Protein AF-A0A5C6BIT0-F1 (afdb_monomer_lite)

Secondary structure (DSSP, 8-state):
--------------------------------------------------------PPPS----HHHHHHHHHHHHHHHHSPB-PPPTT-EEEEEEE-TTEEEEEEPTTSSEEEEEETTEEEEEETTTTEEEEEE---SSS--BTTTTEEE--GGGTTPEEE-EETTB---B-B-TTS-EEEEEESSTT-EEEEEE-TT--TTT-GGG-EEEEE--SS-EEEEEE-TTSSEEEEEESSEEEEEE----

Structure (mmCIF, N/CA/C/O backbone):
data_AF-A0A5C6BIT0-F1
#
_entry.id   AF-A0A5C6BIT0-F1
#
loop_
_atom_site.group_PDB
_atom_site.id
_atom_site.type_symbol
_atom_site.label_atom_id
_atom_site.label_alt_id
_atom_site.label_comp_id
_atom_site.label_asym_id
_atom_site.label_entity_id
_atom_site.label_seq_id
_atom_site.pdbx_PDB_ins_code
_atom_site.Cartn_x
_atom_site.Cartn_y
_atom_site.Cartn_z
_atom_site.occupancy
_atom_site.B_iso_or_equiv
_atom_site.auth_seq_id
_atom_site.auth_comp_id
_atom_site.auth_asym_id
_atom_site.auth_atom_id
_atom_site.pdbx_PDB_model_num
ATOM 1 N N . MET A 1 1 ? 23.635 -30.504 37.201 1.00 41.19 1 MET A N 1
ATOM 2 C CA . MET A 1 1 ? 23.988 -30.444 35.766 1.00 41.19 1 MET A CA 1
ATOM 3 C C . MET A 1 1 ? 23.025 -29.456 35.118 1.00 41.19 1 MET A C 1
ATOM 5 O O . MET A 1 1 ? 21.830 -29.554 35.359 1.00 41.19 1 MET A O 1
ATOM 9 N N . VAL A 1 2 ? 23.559 -28.414 34.485 1.00 31.34 2 VAL A N 1
ATOM 10 C CA . VAL A 1 2 ? 22.872 -27.159 34.128 1.00 31.34 2 VAL A CA 1
ATOM 11 C C . VAL A 1 2 ? 22.130 -27.272 32.785 1.00 31.34 2 VAL A C 1
ATOM 13 O O . VAL A 1 2 ? 22.707 -27.742 31.817 1.00 31.34 2 VAL A O 1
ATOM 16 N N . VAL A 1 3 ? 20.861 -26.834 32.801 1.00 32.28 3 VAL A N 1
ATOM 17 C CA . VAL A 1 3 ? 20.022 -26.110 31.808 1.00 32.28 3 VAL A CA 1
ATOM 18 C C . VAL A 1 3 ? 20.303 -26.253 30.299 1.00 32.28 3 VAL A C 1
ATOM 20 O O . VAL A 1 3 ? 21.398 -25.978 29.828 1.00 32.28 3 VAL A O 1
ATOM 23 N N . GLY A 1 4 ? 19.226 -26.444 29.520 1.00 28.64 4 GLY A N 1
ATOM 24 C CA . GLY A 1 4 ? 19.198 -26.150 28.081 1.00 28.64 4 GLY A CA 1
ATOM 25 C C . GLY A 1 4 ? 17.783 -25.989 27.513 1.00 28.64 4 GLY A C 1
ATOM 26 O O . GLY A 1 4 ? 17.334 -26.822 26.740 1.00 28.64 4 GLY A O 1
ATOM 27 N N . ASN A 1 5 ? 17.067 -24.936 27.921 1.00 29.77 5 ASN A N 1
ATOM 28 C CA . ASN A 1 5 ? 15.737 -24.577 27.416 1.00 29.77 5 ASN A CA 1
ATOM 29 C C . ASN A 1 5 ? 15.900 -23.589 26.238 1.00 29.77 5 ASN A C 1
ATOM 31 O O . ASN A 1 5 ? 1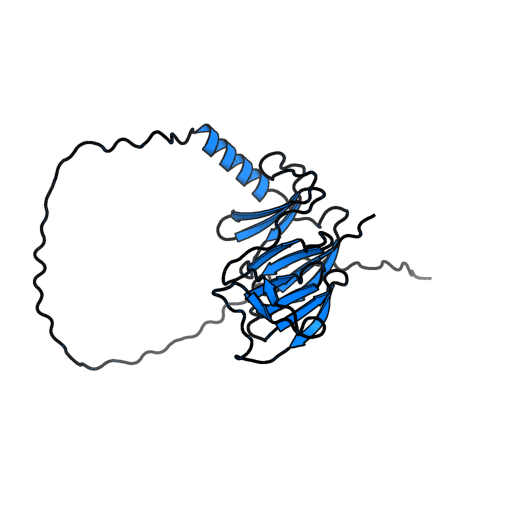6.272 -22.433 26.454 1.00 29.77 5 ASN A O 1
ATOM 35 N N . SER A 1 6 ? 15.677 -24.024 24.995 1.00 32.16 6 SER A N 1
ATOM 36 C CA . SER A 1 6 ? 15.834 -23.194 23.792 1.00 32.16 6 SER A CA 1
ATOM 37 C C . SER A 1 6 ? 14.566 -22.383 23.501 1.00 32.16 6 SER A C 1
ATOM 39 O O . SER A 1 6 ? 13.674 -22.788 22.762 1.00 32.16 6 SER A O 1
ATOM 41 N N . LYS A 1 7 ? 14.495 -21.175 24.069 1.00 31.34 7 LYS A N 1
ATOM 42 C CA . LYS A 1 7 ? 13.535 -20.148 23.641 1.00 31.34 7 LYS A CA 1
ATOM 43 C C . LYS A 1 7 ? 13.988 -19.555 22.301 1.00 31.34 7 LYS A C 1
ATOM 45 O O . LYS A 1 7 ? 14.962 -18.803 22.264 1.00 31.34 7 LYS A O 1
ATOM 50 N N . GLN A 1 8 ? 13.274 -19.851 21.215 1.00 33.03 8 GLN A N 1
ATOM 51 C CA . GLN A 1 8 ? 13.379 -19.090 19.966 1.00 33.03 8 GLN A CA 1
ATOM 52 C C . GLN A 1 8 ? 12.822 -17.677 20.186 1.00 33.03 8 GLN A C 1
ATOM 54 O O . GLN A 1 8 ? 11.657 -17.480 20.528 1.00 33.03 8 GLN A O 1
ATOM 59 N N . LYS A 1 9 ? 13.698 -16.684 20.034 1.00 27.20 9 LYS A N 1
ATOM 60 C CA . LYS A 1 9 ? 13.400 -15.253 20.127 1.00 27.20 9 LYS A CA 1
ATOM 61 C C . LYS A 1 9 ? 12.882 -14.791 18.762 1.00 27.20 9 LYS A C 1
ATOM 63 O O . LYS A 1 9 ? 13.666 -14.637 17.831 1.00 27.20 9 LYS A O 1
ATOM 68 N N . ILE A 1 10 ? 11.575 -14.574 18.641 1.00 30.39 10 ILE A N 1
ATOM 69 C CA . ILE A 1 10 ? 10.992 -13.853 17.503 1.00 30.39 10 ILE A CA 1
ATOM 70 C C . ILE A 1 10 ? 11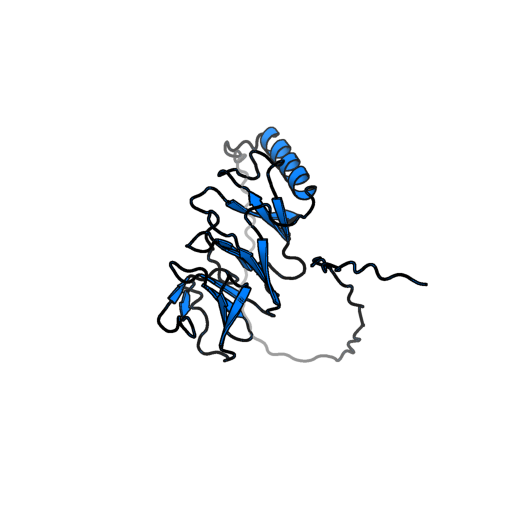.331 -12.369 17.694 1.00 30.39 10 ILE A C 1
ATOM 72 O O . ILE A 1 10 ? 10.962 -11.752 18.695 1.00 30.39 10 ILE A O 1
ATOM 76 N N . SER A 1 11 ? 12.113 -11.827 16.764 1.00 28.27 11 SER A N 1
ATOM 77 C CA . SER A 1 11 ? 12.504 -10.420 16.717 1.00 28.27 11 SER A CA 1
ATOM 78 C C . SER A 1 11 ? 11.301 -9.572 16.309 1.00 28.27 11 SER A C 1
ATOM 80 O O . SER A 1 11 ? 10.837 -9.664 15.177 1.00 28.27 11 SER A O 1
ATOM 82 N N . ARG A 1 12 ? 10.806 -8.744 17.233 1.00 29.33 12 ARG A N 1
ATOM 83 C CA . ARG A 1 12 ? 9.801 -7.708 16.968 1.00 29.33 12 ARG A CA 1
ATOM 84 C C . ARG A 1 12 ? 10.370 -6.684 15.981 1.00 29.33 12 ARG A C 1
ATOM 86 O O . ARG A 1 12 ? 11.369 -6.040 16.294 1.00 29.33 12 ARG A O 1
ATOM 93 N N . ALA A 1 13 ? 9.723 -6.498 14.835 1.00 29.08 13 ALA A N 1
ATOM 94 C CA . ALA A 1 13 ? 9.927 -5.319 14.001 1.00 29.08 13 ALA A CA 1
ATOM 95 C C . ALA A 1 13 ? 9.134 -4.162 14.622 1.00 29.08 13 ALA A C 1
ATOM 97 O O . ALA A 1 13 ? 7.979 -3.925 14.296 1.00 29.08 13 ALA A O 1
ATOM 98 N N . THR A 1 14 ? 9.726 -3.488 15.604 1.00 29.92 14 THR A N 1
ATOM 99 C CA . THR A 1 14 ? 9.200 -2.211 16.090 1.00 29.92 14 THR A CA 1
ATOM 100 C C . THR A 1 14 ? 9.666 -1.103 15.156 1.00 29.92 14 THR A C 1
ATOM 102 O O . THR A 1 14 ? 10.877 -0.919 15.005 1.00 29.92 14 THR A O 1
ATOM 105 N N . CYS A 1 15 ? 8.730 -0.331 14.605 1.00 33.66 15 CYS A N 1
ATOM 106 C CA . CYS A 1 15 ? 9.017 1.014 14.115 1.00 33.66 15 CYS A CA 1
ATOM 107 C C . CYS A 1 15 ? 9.617 1.810 15.292 1.00 33.66 15 CYS A C 1
ATOM 109 O O . CYS A 1 15 ? 8.978 1.948 16.336 1.00 33.66 15 CYS A O 1
ATOM 111 N N . SER A 1 16 ? 10.893 2.202 15.208 1.00 28.33 16 SER A N 1
ATOM 112 C CA . SER A 1 16 ? 11.609 2.858 16.310 1.00 28.33 16 SER A CA 1
ATOM 113 C C . SER A 1 16 ? 12.232 4.174 15.837 1.00 28.33 16 SER A C 1
ATOM 115 O O . SER A 1 16 ? 13.100 4.143 14.962 1.00 28.33 16 SER A O 1
ATOM 117 N N . PRO A 1 17 ? 11.859 5.321 16.437 1.00 30.25 17 PRO A N 1
ATOM 118 C CA . PRO A 1 17 ? 12.509 6.598 16.186 1.00 30.25 17 PRO A CA 1
ATOM 119 C C . PRO A 1 17 ? 13.806 6.666 17.005 1.00 30.25 17 PRO A C 1
ATOM 121 O O . PRO A 1 17 ? 13.784 6.638 18.238 1.00 30.25 17 PRO A O 1
ATOM 124 N N . LYS A 1 18 ? 14.965 6.734 16.341 1.00 32.47 18 LYS A N 1
ATOM 125 C CA . LYS A 1 18 ? 16.259 6.940 17.014 1.00 32.47 18 LYS A CA 1
ATOM 126 C C . LYS A 1 18 ? 16.727 8.389 16.882 1.00 32.47 18 LYS A C 1
ATOM 128 O O . LYS A 1 18 ? 16.934 8.889 15.784 1.00 32.47 18 LYS A O 1
ATOM 133 N N . ASN A 1 19 ? 16.939 9.000 18.050 1.00 27.62 19 ASN A N 1
ATOM 134 C CA . ASN A 1 19 ? 17.599 10.281 18.314 1.00 27.62 19 ASN A CA 1
ATOM 135 C C . ASN A 1 19 ? 18.831 10.539 17.430 1.00 27.62 19 ASN A C 1
ATOM 137 O O . ASN A 1 19 ? 19.789 9.763 17.471 1.00 27.62 19 ASN A O 1
ATOM 141 N N . ILE A 1 20 ? 18.865 11.691 16.754 1.00 33.34 20 ILE A N 1
ATOM 142 C CA . ILE A 1 20 ? 20.086 12.247 16.158 1.00 33.34 20 ILE A CA 1
ATOM 143 C C . ILE A 1 20 ? 20.494 13.496 16.942 1.00 33.34 20 ILE A C 1
ATOM 145 O O . ILE A 1 20 ? 19.708 14.413 17.159 1.00 33.34 20 ILE A O 1
ATOM 149 N N . ARG A 1 21 ? 21.751 13.480 17.397 1.00 25.58 21 ARG A N 1
ATOM 150 C CA . ARG A 1 21 ? 22.433 14.562 18.110 1.00 25.58 21 ARG A CA 1
ATOM 151 C C . ARG A 1 21 ? 22.693 15.735 17.165 1.00 25.58 21 ARG A C 1
ATOM 153 O O . ARG A 1 21 ? 23.303 15.557 16.115 1.00 25.58 21 ARG A O 1
ATOM 160 N N . THR A 1 22 ? 22.286 16.926 17.585 1.00 26.91 22 THR A N 1
ATOM 161 C CA . THR A 1 22 ? 22.605 18.200 16.938 1.00 26.91 22 THR A CA 1
ATOM 162 C C . THR A 1 22 ? 24.093 18.509 17.097 1.00 26.91 22 THR A C 1
ATOM 164 O O . THR A 1 22 ? 24.563 18.710 18.217 1.00 26.91 22 THR A O 1
ATOM 167 N N . THR A 1 23 ? 24.824 18.592 15.987 1.00 28.89 23 THR A N 1
ATOM 168 C CA . THR A 1 23 ? 26.150 19.223 15.949 1.00 28.89 23 THR A CA 1
ATOM 169 C C . THR A 1 23 ? 26.019 20.547 15.210 1.00 28.89 23 THR A C 1
ATOM 171 O O . THR A 1 23 ? 25.519 20.598 14.088 1.00 28.89 23 THR A O 1
ATOM 174 N N . SER A 1 24 ? 26.428 21.620 15.880 1.00 28.16 24 SER A N 1
ATOM 175 C CA . SER A 1 24 ? 26.445 22.988 15.378 1.00 28.16 24 SER A CA 1
ATOM 176 C C . SER A 1 24 ? 27.430 23.154 14.220 1.00 28.16 24 SER A C 1
ATOM 178 O O . SER A 1 24 ? 28.530 22.602 14.240 1.00 28.16 24 SER A O 1
ATOM 180 N N . LEU A 1 25 ? 27.063 23.982 13.239 1.00 29.73 25 LEU A N 1
ATOM 181 C CA . LEU A 1 25 ? 28.023 24.582 12.320 1.00 29.73 25 LEU A CA 1
ATOM 182 C C . LEU A 1 25 ? 27.904 26.105 12.371 1.00 29.73 25 LEU A C 1
ATOM 184 O O . LEU A 1 25 ? 26.847 26.692 12.152 1.00 29.73 25 LEU A O 1
ATOM 188 N N . VAL A 1 26 ? 29.038 26.705 12.713 1.00 28.30 26 VAL A N 1
ATOM 189 C CA . VAL A 1 26 ? 29.330 28.134 12.750 1.00 28.30 26 VAL A CA 1
ATOM 190 C C . VAL A 1 26 ? 29.482 28.630 11.312 1.00 28.30 26 VAL A C 1
ATOM 192 O O . VAL A 1 26 ? 30.263 28.060 10.555 1.00 28.30 26 VAL A O 1
ATOM 195 N N . ALA A 1 27 ? 28.784 29.705 10.942 1.00 30.70 27 ALA A N 1
ATOM 196 C CA . ALA A 1 27 ? 29.017 30.415 9.686 1.00 30.70 27 ALA A CA 1
ATOM 197 C C . ALA A 1 27 ? 29.578 31.814 9.979 1.00 30.70 27 ALA A C 1
ATOM 199 O O . ALA A 1 27 ? 28.900 32.675 10.540 1.00 30.70 27 ALA A O 1
ATOM 200 N N . ALA A 1 28 ? 30.847 32.003 9.616 1.00 30.00 28 ALA A N 1
ATOM 201 C CA . ALA A 1 28 ? 31.548 33.279 9.590 1.00 30.00 28 ALA A CA 1
ATOM 202 C C . ALA A 1 28 ? 31.107 34.113 8.372 1.00 30.00 28 ALA A C 1
ATOM 204 O O . ALA A 1 28 ? 30.808 33.568 7.310 1.00 30.00 28 ALA A O 1
ATOM 205 N N . GLY A 1 29 ? 31.048 35.436 8.541 1.00 25.73 29 GLY A N 1
ATOM 206 C CA . GLY A 1 29 ? 30.561 36.368 7.523 1.00 25.73 29 GLY A CA 1
ATOM 207 C C . GLY A 1 29 ? 31.605 36.836 6.508 1.00 25.73 29 GLY A C 1
ATOM 208 O O . GLY A 1 29 ? 32.797 36.639 6.706 1.00 25.73 29 GLY A O 1
ATOM 209 N N . MET A 1 30 ? 31.138 37.532 5.460 1.00 28.66 30 MET A N 1
ATOM 210 C CA . MET A 1 30 ? 31.874 38.597 4.755 1.00 28.66 30 MET A CA 1
ATOM 211 C C . MET A 1 30 ? 30.987 39.364 3.743 1.00 28.66 30 MET A C 1
ATOM 213 O O . MET A 1 30 ? 30.535 38.847 2.732 1.00 28.66 30 MET A O 1
ATOM 217 N N . THR A 1 31 ? 30.718 40.622 4.094 1.00 28.41 31 THR A N 1
ATOM 218 C CA . THR A 1 31 ? 30.752 41.898 3.342 1.00 28.41 31 THR A CA 1
ATOM 219 C C . THR A 1 31 ? 30.624 41.970 1.794 1.00 28.41 31 THR A C 1
ATOM 221 O O . THR A 1 31 ? 31.587 41.773 1.071 1.00 28.41 31 THR A O 1
ATOM 224 N N . ARG A 1 32 ? 29.460 42.484 1.345 1.00 28.59 32 ARG A N 1
ATOM 225 C CA . ARG A 1 32 ? 29.151 43.717 0.545 1.00 28.59 32 ARG A CA 1
ATOM 226 C C . ARG A 1 32 ? 29.791 44.049 -0.840 1.00 28.59 32 ARG A C 1
ATOM 228 O O . ARG A 1 32 ? 31.004 44.138 -0.974 1.00 28.59 32 ARG A O 1
ATOM 235 N N . ARG A 1 33 ? 28.893 44.609 -1.694 1.00 28.47 33 ARG A N 1
ATOM 236 C CA . ARG A 1 33 ? 29.003 45.459 -2.932 1.00 28.47 33 ARG A CA 1
ATOM 237 C C . ARG A 1 33 ? 28.960 44.678 -4.266 1.00 28.47 33 ARG A C 1
ATOM 239 O O . ARG A 1 33 ? 29.567 43.632 -4.351 1.00 28.47 33 ARG A O 1
ATOM 246 N N . ASN A 1 34 ? 28.310 45.112 -5.357 1.00 27.78 34 ASN A N 1
ATOM 247 C CA . ASN A 1 34 ? 27.642 46.372 -5.720 1.00 27.78 34 ASN A CA 1
ATOM 248 C C . ASN A 1 34 ? 26.718 46.174 -6.954 1.00 27.78 34 ASN A C 1
ATOM 250 O O . ASN A 1 34 ? 27.032 45.368 -7.818 1.00 27.78 34 ASN A O 1
ATOM 254 N N . ARG A 1 35 ? 25.662 47.003 -7.031 1.00 28.48 35 ARG A N 1
ATOM 255 C CA . ARG A 1 35 ? 24.967 47.598 -8.205 1.00 28.48 35 ARG A CA 1
ATOM 256 C C . ARG A 1 35 ? 24.920 46.851 -9.553 1.00 28.48 35 ARG A C 1
ATOM 258 O O . ARG A 1 35 ? 25.932 46.739 -10.226 1.00 28.48 35 ARG A O 1
ATOM 265 N N . THR A 1 36 ? 23.702 46.709 -10.081 1.00 30.03 36 THR A N 1
ATOM 266 C CA . THR A 1 36 ? 23.297 47.321 -11.366 1.00 30.03 36 THR A CA 1
ATOM 267 C C . THR A 1 36 ? 21.798 47.641 -11.351 1.00 30.03 36 THR A C 1
ATOM 269 O O . THR A 1 36 ? 21.001 46.997 -10.679 1.00 30.03 36 THR A O 1
ATOM 272 N N . SER A 1 37 ? 21.470 48.740 -12.014 1.00 27.81 37 SER A N 1
ATOM 273 C CA . SER A 1 37 ? 20.212 49.482 -12.064 1.00 27.81 37 SER A CA 1
ATOM 274 C C . SER A 1 37 ? 19.320 49.053 -13.226 1.00 27.81 37 SER A C 1
ATOM 276 O O . SER A 1 37 ? 19.855 48.867 -14.311 1.00 27.81 37 SER A O 1
ATOM 278 N N . PHE A 1 38 ? 17.994 49.088 -13.059 1.00 30.03 38 PHE A N 1
ATOM 279 C CA . PHE A 1 38 ? 17.049 49.421 -14.136 1.00 30.03 38 PHE A CA 1
ATOM 280 C C . PHE A 1 38 ? 15.824 50.161 -13.560 1.00 30.03 38 PHE A C 1
ATOM 282 O O . PHE A 1 38 ? 15.393 49.827 -12.455 1.00 30.03 38 PHE A O 1
ATOM 289 N N . PRO A 1 39 ? 15.287 51.184 -14.253 1.00 33.03 39 PRO A N 1
ATOM 290 C CA . PRO A 1 39 ? 14.184 52.000 -13.765 1.00 33.03 39 PRO A CA 1
ATOM 291 C C . PRO A 1 39 ? 12.841 51.464 -14.273 1.00 33.03 39 PRO A C 1
ATOM 293 O O . PRO A 1 39 ? 12.729 51.070 -15.428 1.00 33.03 39 PRO A O 1
ATOM 296 N N . MET A 1 40 ? 11.800 51.531 -13.448 1.00 29.73 40 MET A N 1
ATOM 297 C CA . MET A 1 40 ? 10.417 51.549 -13.926 1.00 29.73 40 MET A CA 1
ATOM 298 C C . MET A 1 40 ? 9.631 52.535 -13.072 1.00 29.73 40 MET A C 1
ATOM 300 O O . MET A 1 40 ? 9.284 52.281 -11.921 1.00 29.73 40 MET A O 1
ATOM 304 N N . SER A 1 41 ? 9.403 53.705 -13.657 1.00 35.78 41 SER A N 1
ATOM 305 C CA . SER A 1 41 ? 8.382 54.649 -13.239 1.00 35.78 41 SER A CA 1
ATOM 306 C C . SER A 1 41 ? 7.008 54.010 -13.438 1.00 35.78 41 SER A C 1
ATOM 308 O O . SER A 1 41 ? 6.600 53.754 -14.568 1.00 35.78 41 SER A O 1
ATOM 310 N N . GLY A 1 42 ? 6.286 53.792 -12.348 1.00 29.42 42 GLY A N 1
ATOM 311 C CA . GLY A 1 42 ? 4.882 53.406 -12.370 1.00 29.42 42 GLY A CA 1
ATOM 312 C C . GLY A 1 42 ? 4.237 53.882 -11.082 1.00 29.42 42 GLY A C 1
ATOM 313 O O . GLY A 1 42 ? 4.319 53.207 -10.061 1.00 29.42 42 GLY A O 1
ATOM 314 N N . ARG A 1 43 ? 3.655 55.085 -11.117 1.00 31.64 43 ARG A N 1
ATOM 315 C CA . ARG A 1 43 ? 2.737 55.563 -10.079 1.00 31.64 43 ARG A CA 1
ATOM 316 C C . ARG A 1 43 ? 1.562 54.586 -10.022 1.00 31.64 43 ARG A C 1
ATOM 318 O O . ARG A 1 43 ? 0.760 54.564 -10.948 1.00 31.64 43 ARG A O 1
ATOM 325 N N . TYR A 1 44 ? 1.465 53.799 -8.958 1.00 29.80 44 TYR A N 1
ATOM 326 C CA . TYR A 1 44 ? 0.200 53.193 -8.560 1.00 29.80 44 TYR A CA 1
ATOM 327 C C . TYR A 1 44 ? -0.446 54.136 -7.550 1.00 29.80 44 TYR A C 1
ATOM 329 O O . TYR A 1 44 ? -0.004 54.245 -6.407 1.00 29.80 44 TYR A O 1
ATOM 337 N N . GLU A 1 45 ? -1.437 54.889 -8.020 1.00 29.75 45 GLU A N 1
ATOM 338 C CA . GLU A 1 45 ? -2.341 55.645 -7.163 1.00 29.75 45 GLU A CA 1
ATOM 339 C C . GLU A 1 45 ? -3.205 54.655 -6.376 1.00 29.75 45 GLU A C 1
ATOM 341 O O . GLU A 1 45 ? -3.849 53.771 -6.942 1.00 29.75 45 GLU A O 1
ATOM 346 N N . PHE A 1 46 ? -3.181 54.791 -5.052 1.00 31.41 46 PHE A N 1
ATOM 347 C CA . PHE A 1 46 ? -4.112 54.126 -4.154 1.00 31.41 46 PHE A CA 1
ATOM 348 C C . PHE A 1 46 ? -5.519 54.664 -4.422 1.00 31.41 46 PHE A C 1
ATOM 350 O O . PHE A 1 46 ? -5.767 55.853 -4.234 1.00 31.41 46 PHE A O 1
ATOM 357 N N . TYR A 1 47 ? -6.443 53.789 -4.816 1.00 29.00 47 TYR A N 1
ATOM 358 C CA . TYR A 1 47 ? -7.873 54.077 -4.760 1.00 29.00 47 TYR A CA 1
ATOM 359 C C . TYR A 1 47 ? -8.464 53.328 -3.561 1.00 29.00 47 TYR A C 1
ATOM 361 O O . TYR A 1 47 ? -8.850 52.163 -3.656 1.00 29.00 47 TYR A O 1
ATOM 369 N N . GLU A 1 48 ? -8.506 53.995 -2.406 1.00 33.28 48 GLU A N 1
ATOM 370 C CA . GLU A 1 48 ? -9.432 53.625 -1.336 1.00 33.28 48 GLU A CA 1
ATOM 371 C C . GLU A 1 48 ? -10.843 53.972 -1.814 1.00 33.28 48 GLU A C 1
ATOM 373 O O . GLU A 1 48 ? -11.235 55.136 -1.872 1.00 33.28 48 GLU A O 1
ATOM 378 N N . SER A 1 49 ? -11.617 52.950 -2.172 1.00 30.59 49 SER A N 1
ATOM 379 C CA . SER A 1 49 ? -13.068 53.076 -2.267 1.00 30.59 49 SER A CA 1
ATOM 380 C C . SER A 1 49 ? -13.687 52.287 -1.121 1.00 30.59 49 SER A C 1
ATOM 382 O O . SER A 1 49 ? -13.749 51.060 -1.116 1.00 30.59 49 SER A O 1
ATOM 384 N N . VAL A 1 50 ? -14.114 53.026 -0.098 1.00 37.03 50 VAL A N 1
ATOM 385 C CA . VAL A 1 50 ? -14.963 52.516 0.974 1.00 37.03 50 VAL A CA 1
ATOM 386 C C . VAL A 1 50 ? -16.360 52.337 0.387 1.00 37.03 50 VAL A C 1
ATOM 388 O O . VAL A 1 50 ? -17.145 53.280 0.321 1.00 37.03 50 VAL A O 1
ATOM 391 N N . SER A 1 51 ? -16.682 51.124 -0.060 1.00 34.09 51 SER A N 1
ATOM 392 C CA . SER A 1 51 ? -18.054 50.742 -0.391 1.00 34.09 51 SER A CA 1
ATOM 393 C C . SER A 1 51 ? -18.658 49.943 0.759 1.00 34.09 51 SER A C 1
ATOM 395 O O . SER A 1 51 ? -18.516 48.724 0.856 1.00 34.09 51 SER A O 1
ATOM 397 N N . SER A 1 52 ? -19.362 50.667 1.627 1.00 40.91 52 SER A N 1
ATOM 398 C CA . SER A 1 52 ? -20.405 50.135 2.500 1.00 40.91 52 SER A CA 1
ATOM 399 C C . SER A 1 52 ? -21.397 49.328 1.652 1.00 40.91 52 SER A C 1
ATOM 401 O O . SER A 1 52 ? -22.163 49.901 0.877 1.00 40.91 52 SER A O 1
ATOM 403 N N . SER A 1 53 ? -21.411 48.006 1.810 1.00 32.50 53 SER A N 1
ATOM 404 C CA . SER A 1 53 ? -22.554 47.186 1.410 1.00 32.50 53 SER A CA 1
ATOM 405 C C . SER A 1 53 ? -22.710 45.990 2.347 1.00 32.50 53 SER A C 1
ATOM 407 O O . SER A 1 53 ? -21.836 45.141 2.479 1.00 32.50 53 SER A O 1
ATOM 409 N N . SER A 1 54 ? -23.831 46.036 3.068 1.00 35.72 54 SER A N 1
ATOM 410 C CA . SER A 1 54 ? -24.714 44.942 3.483 1.00 35.72 54 SER A CA 1
ATOM 411 C C . SER A 1 54 ? -24.124 43.539 3.657 1.00 35.72 54 SER A C 1
ATOM 413 O O . SER A 1 54 ? -23.626 42.932 2.712 1.00 35.72 54 SER A O 1
ATOM 415 N N . GLY A 1 55 ? -24.351 42.979 4.848 1.00 44.59 55 GLY A N 1
ATOM 416 C CA . GLY A 1 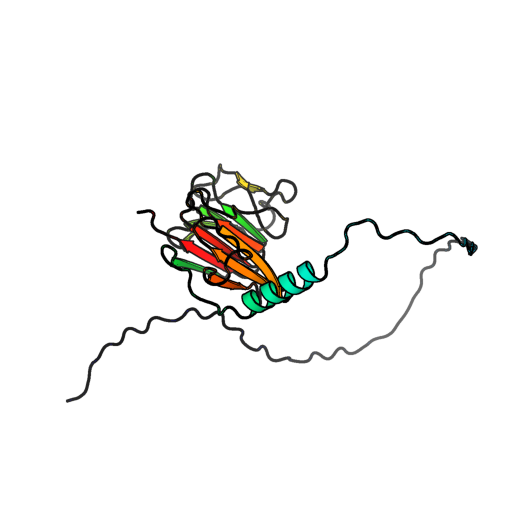55 ? -23.971 41.625 5.232 1.00 44.59 55 GLY A CA 1
ATOM 417 C C . GLY A 1 55 ? -24.254 40.570 4.163 1.00 44.59 55 GLY A C 1
ATOM 418 O O . GLY A 1 55 ? -25.404 40.278 3.824 1.00 44.59 55 GLY A O 1
ATOM 419 N N . ALA A 1 56 ? -23.177 39.960 3.679 1.00 35.78 56 ALA A N 1
ATOM 420 C CA . ALA A 1 56 ? -23.243 38.719 2.938 1.00 35.78 56 ALA A CA 1
ATOM 421 C C . ALA A 1 56 ? -23.659 37.612 3.914 1.00 35.78 56 ALA A C 1
ATOM 423 O O . ALA A 1 56 ? -22.916 37.231 4.820 1.00 35.78 56 ALA A O 1
ATOM 424 N N . ARG A 1 57 ? -24.898 37.141 3.749 1.00 40.16 57 ARG A N 1
ATOM 425 C CA . ARG A 1 57 ? -25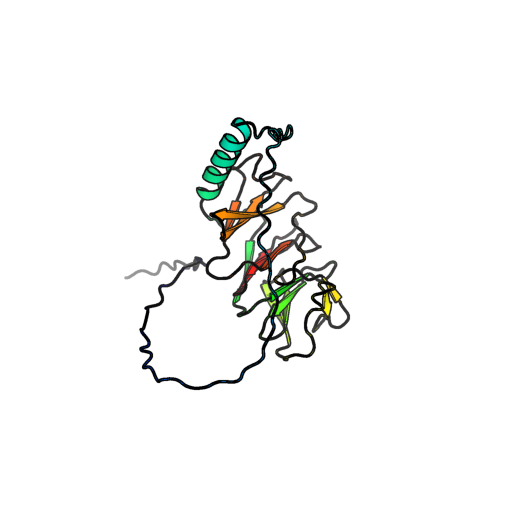.435 35.961 4.426 1.00 40.16 57 ARG A CA 1
ATOM 426 C C . ARG A 1 57 ? -24.486 34.791 4.182 1.00 40.16 57 ARG A C 1
ATOM 428 O O . ARG A 1 57 ? -24.264 34.412 3.033 1.00 40.16 57 ARG A O 1
ATOM 435 N N . LEU A 1 58 ? -23.974 34.205 5.260 1.00 48.00 58 LEU A N 1
ATOM 436 C CA . LEU A 1 58 ? -23.430 32.853 5.226 1.00 48.00 58 LEU A CA 1
ATOM 437 C C . LEU A 1 58 ? -24.515 31.937 4.630 1.00 48.00 58 LEU A C 1
ATOM 439 O O . LEU A 1 58 ? -25.654 31.932 5.100 1.00 48.00 58 LEU A O 1
ATOM 443 N N . GLY A 1 59 ? -24.185 31.238 3.543 1.00 39.66 59 GLY A N 1
ATOM 444 C CA . GLY A 1 59 ? -25.075 30.266 2.906 1.00 39.66 59 GLY A CA 1
ATOM 445 C C . GLY A 1 59 ? -25.413 29.096 3.845 1.00 39.66 59 GLY A C 1
ATOM 446 O O . GLY A 1 59 ? -24.715 28.878 4.833 1.00 39.66 59 GLY A O 1
ATOM 447 N N . PRO A 1 60 ? -26.467 28.312 3.555 1.00 43.09 60 PRO A N 1
ATOM 448 C CA . PRO A 1 60 ? -27.136 27.426 4.514 1.00 43.09 60 PRO A CA 1
ATOM 449 C C . PRO A 1 60 ? -26.385 26.130 4.861 1.00 43.09 60 PRO A C 1
ATOM 451 O O . PRO A 1 60 ? -26.987 25.222 5.431 1.00 43.09 60 PRO A O 1
ATOM 454 N N . TYR A 1 61 ? -25.080 26.027 4.602 1.00 50.53 61 TYR A N 1
ATOM 455 C CA . TYR A 1 61 ? -24.263 24.985 5.231 1.00 50.53 61 TYR A CA 1
ATOM 456 C C . TYR A 1 61 ? -23.981 25.390 6.679 1.00 50.53 61 TYR A C 1
ATOM 458 O O . TYR A 1 61 ? -22.867 25.741 7.059 1.00 50.53 61 TYR A O 1
ATOM 466 N N . SER A 1 62 ? -25.041 25.372 7.487 1.00 49.06 62 SER A N 1
ATOM 467 C CA . SER A 1 62 ? -24.940 25.365 8.935 1.00 49.06 62 SER A CA 1
ATOM 468 C C . SER A 1 62 ? -24.113 24.140 9.312 1.00 49.06 62 SER A C 1
ATOM 470 O O . SER A 1 62 ? -24.604 23.011 9.278 1.00 49.06 62 SER A O 1
ATOM 472 N N . GLN A 1 63 ? -22.835 24.358 9.623 1.00 50.50 63 GLN A N 1
ATOM 473 C CA . GLN A 1 63 ? -22.052 23.411 10.404 1.00 50.50 63 GLN A CA 1
ATOM 474 C C . GLN A 1 63 ? -22.836 23.206 11.697 1.00 50.50 63 GLN A C 1
ATOM 476 O O . GLN A 1 63 ? -22.925 24.094 12.545 1.00 50.50 63 GLN A O 1
ATOM 481 N N . SER A 1 64 ? -23.540 22.081 11.777 1.00 52.69 64 SER A N 1
ATOM 482 C CA . SER A 1 64 ? -24.302 21.754 12.968 1.00 52.69 64 SER A CA 1
ATOM 483 C C . SER A 1 64 ? -23.285 21.464 14.069 1.00 52.69 64 SER A C 1
ATOM 485 O O . SER A 1 64 ? -22.410 20.632 13.857 1.00 52.69 64 SER A O 1
ATOM 487 N N . PRO A 1 65 ? -23.386 22.056 15.266 1.00 57.44 65 PRO A N 1
ATOM 488 C CA . PRO A 1 65 ? -22.431 21.795 16.349 1.00 57.44 65 PRO A CA 1
ATOM 489 C C . PRO A 1 65 ? -22.325 20.298 16.716 1.00 57.44 65 PRO A C 1
ATOM 491 O O . PRO A 1 65 ? -21.317 19.855 17.263 1.00 57.44 65 PRO A O 1
ATOM 494 N N . MET A 1 66 ? -23.338 19.496 16.357 1.00 56.19 66 MET A N 1
ATOM 495 C CA . MET A 1 66 ? -23.311 18.034 16.453 1.00 56.19 66 MET A CA 1
ATOM 496 C C . MET A 1 66 ? -22.317 17.355 15.492 1.00 56.19 66 MET A C 1
ATOM 498 O O . MET A 1 66 ? -21.716 16.357 15.888 1.00 56.19 66 MET A O 1
ATOM 502 N N . SER A 1 67 ? -22.097 17.869 14.271 1.00 73.25 67 SER A N 1
ATOM 503 C CA . SER A 1 67 ? -21.104 17.294 13.348 1.00 73.25 67 SER A CA 1
ATOM 504 C C . SER A 1 67 ? -19.683 17.515 13.853 1.00 73.25 67 SER A C 1
ATOM 506 O O . SER A 1 67 ? -18.865 16.604 13.774 1.00 73.25 67 SER A O 1
ATOM 508 N N . ASP A 1 68 ? -19.414 18.674 14.454 1.00 85.06 68 ASP A N 1
ATOM 509 C CA . ASP A 1 68 ? -18.088 19.014 14.978 1.00 85.06 68 ASP A CA 1
ATOM 510 C C . ASP A 1 68 ? -17.748 18.207 16.235 1.00 85.06 68 ASP A C 1
ATOM 512 O O . ASP A 1 68 ? -16.622 17.728 16.388 1.00 85.06 68 ASP A O 1
ATOM 516 N N . ALA A 1 69 ? -18.724 18.015 17.131 1.00 89.19 69 ALA A N 1
ATOM 517 C CA . ALA A 1 69 ? -18.555 17.175 18.315 1.00 89.19 69 ALA A CA 1
ATOM 518 C C . ALA A 1 69 ? -18.312 15.707 17.932 1.00 89.19 69 ALA A C 1
ATOM 520 O O . ALA A 1 69 ? -17.391 15.082 18.458 1.00 89.19 69 ALA A O 1
ATOM 521 N N . TYR A 1 70 ? -19.085 15.174 16.981 1.00 88.25 70 TYR A N 1
ATOM 522 C CA . TYR A 1 70 ? -18.903 13.811 16.485 1.00 88.25 70 TYR A CA 1
ATOM 523 C C . TYR A 1 70 ? -17.546 13.624 15.792 1.00 88.25 70 TYR A C 1
ATOM 525 O O . TYR A 1 70 ? -16.824 12.683 16.114 1.00 88.25 70 TYR A O 1
ATOM 533 N N . GLN A 1 71 ? -17.148 14.539 14.900 1.00 88.94 71 GLN A N 1
ATOM 534 C CA . GLN A 1 71 ? -15.842 14.486 14.231 1.00 88.94 71 GLN A CA 1
ATOM 535 C C . GLN A 1 71 ? -14.684 14.526 15.229 1.00 88.94 71 GLN A C 1
ATOM 537 O O . GLN A 1 71 ? -13.710 13.789 15.072 1.00 88.94 71 GLN A O 1
ATOM 542 N N . ARG A 1 72 ? -14.793 15.357 16.273 1.00 91.38 72 ARG A N 1
ATOM 543 C CA . ARG A 1 72 ? -13.792 15.434 17.341 1.00 91.38 72 ARG A CA 1
ATOM 544 C C . ARG A 1 72 ? -13.7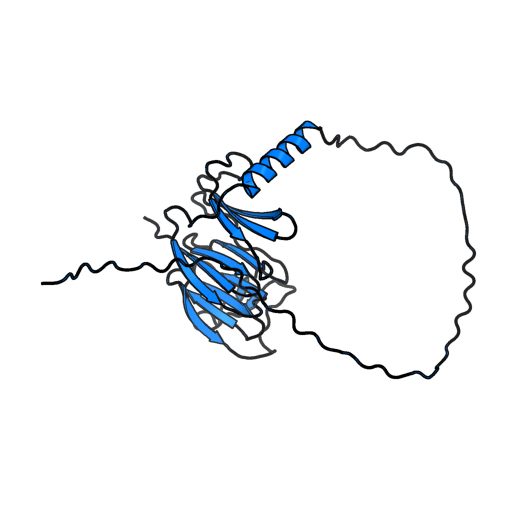01 14.128 18.122 1.00 91.38 72 ARG A C 1
ATOM 546 O O . ARG A 1 72 ? -12.606 13.606 18.276 1.00 91.38 72 ARG A O 1
ATOM 553 N N . GLN A 1 73 ? -14.836 13.571 18.539 1.00 92.06 73 GLN A N 1
ATOM 554 C CA . GLN A 1 73 ? -14.866 12.291 19.250 1.00 92.06 73 GLN A CA 1
ATOM 555 C C . GLN A 1 73 ? -14.322 11.143 18.395 1.00 92.06 73 GLN A C 1
ATOM 557 O O . GLN A 1 73 ? -13.591 10.294 18.897 1.00 92.06 73 GLN A O 1
ATOM 562 N N . LEU A 1 74 ? -14.659 11.101 17.103 1.00 92.50 74 LEU A N 1
ATOM 563 C CA . LEU A 1 74 ? -14.129 10.099 16.181 1.00 92.50 74 LEU A CA 1
ATOM 564 C C . LEU A 1 74 ? -12.609 10.233 16.038 1.00 92.50 74 LEU A C 1
ATOM 566 O O . LEU A 1 74 ? -11.897 9.237 16.153 1.00 92.50 74 LEU A O 1
ATOM 570 N N . ARG A 1 75 ? -12.111 11.461 15.847 1.00 92.88 75 ARG A N 1
ATOM 571 C CA . ARG A 1 75 ? -10.674 11.755 15.802 1.00 92.88 75 ARG A CA 1
ATOM 572 C C . ARG A 1 75 ? -9.968 11.276 17.066 1.00 92.88 75 ARG A C 1
ATOM 574 O O . ARG A 1 75 ? -9.012 10.520 16.958 1.00 92.88 75 ARG A O 1
ATOM 581 N N . GLU A 1 76 ? -10.461 11.669 18.238 1.00 93.38 76 GLU A N 1
ATOM 582 C CA . GLU A 1 76 ? -9.876 11.289 19.528 1.00 93.38 76 GLU A CA 1
ATOM 583 C C . GLU A 1 76 ? -9.804 9.766 19.681 1.00 93.38 76 GLU A C 1
ATOM 585 O O . GLU A 1 76 ? -8.763 9.234 20.063 1.00 93.38 76 GLU A O 1
ATOM 590 N N . LYS A 1 77 ? -10.869 9.044 19.307 1.00 94.50 77 LYS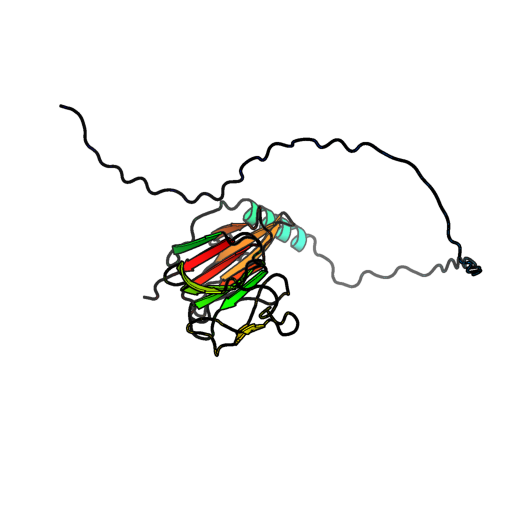 A N 1
ATOM 591 C CA . LYS A 1 77 ? -10.882 7.576 19.344 1.00 94.50 77 LYS A CA 1
ATOM 592 C C . LYS A 1 77 ? -9.835 6.963 18.408 1.00 94.50 77 LYS A C 1
ATOM 594 O O . LYS A 1 77 ? -9.101 6.076 18.831 1.00 94.50 77 LYS A O 1
ATOM 599 N N . LEU A 1 78 ? -9.738 7.433 17.162 1.00 95.50 78 LEU A N 1
ATOM 600 C CA . LEU A 1 78 ? -8.771 6.924 16.177 1.00 95.50 78 LEU A CA 1
ATOM 601 C C . LEU A 1 78 ? -7.315 7.246 16.559 1.00 95.50 78 LEU A C 1
ATOM 603 O O . LEU A 1 78 ? -6.407 6.433 16.358 1.00 95.50 78 LEU A O 1
ATOM 607 N N . GLU A 1 79 ? -7.072 8.422 17.137 1.00 94.69 79 GLU A N 1
ATOM 608 C CA . GLU A 1 79 ? -5.755 8.817 17.641 1.00 94.69 79 GLU A CA 1
ATOM 609 C C . GLU A 1 79 ? -5.328 7.948 18.830 1.00 94.69 79 GLU A C 1
ATOM 611 O O . GLU A 1 79 ? -4.175 7.517 18.878 1.00 94.69 79 GLU A O 1
ATOM 616 N N . GLN A 1 80 ? -6.261 7.617 19.728 1.00 94.25 80 GLN A N 1
ATOM 617 C CA . GLN A 1 80 ? -6.019 6.776 20.904 1.00 94.25 80 GLN A CA 1
ATOM 618 C C . GLN A 1 80 ? -5.890 5.279 20.596 1.00 94.25 80 GLN A C 1
ATOM 620 O O . GLN A 1 80 ? -5.380 4.540 21.441 1.00 94.25 80 GLN A O 1
ATOM 625 N N . LEU A 1 81 ? -6.317 4.815 19.413 1.00 95.75 81 LEU A N 1
ATOM 626 C CA . LEU A 1 81 ? -6.112 3.421 19.020 1.00 95.75 81 LEU A CA 1
ATOM 627 C C . LEU A 1 81 ? -4.612 3.070 19.054 1.00 95.75 81 LEU A C 1
ATOM 629 O O . LEU A 1 81 ? -3.796 3.808 18.480 1.00 95.75 81 LEU A O 1
ATOM 633 N N . PRO A 1 82 ? -4.230 1.948 19.692 1.00 96.12 82 PRO A N 1
ATOM 634 C CA . PRO A 1 82 ? -2.858 1.473 19.661 1.00 96.12 82 PRO A CA 1
ATOM 635 C C . PRO A 1 82 ? -2.511 0.946 18.267 1.00 96.12 82 PRO A C 1
ATOM 637 O O . PRO A 1 82 ? -3.353 0.375 17.574 1.00 96.12 82 PRO A O 1
ATOM 640 N N . TYR A 1 83 ? -1.246 1.092 17.877 1.00 96.38 83 TYR A N 1
ATOM 641 C CA . TYR A 1 83 ? -0.725 0.372 16.719 1.00 96.38 83 TYR A CA 1
ATOM 642 C C . TYR A 1 83 ? -0.695 -1.130 17.004 1.00 96.38 83 TYR A C 1
ATOM 644 O O . TYR A 1 83 ? -0.351 -1.553 18.111 1.00 96.38 83 TYR A O 1
ATOM 652 N N . SER A 1 84 ? -1.036 -1.931 16.002 1.00 96.94 84 SER A N 1
ATOM 653 C CA . SER A 1 84 ? -1.038 -3.389 16.102 1.00 96.94 84 SER A CA 1
ATOM 654 C C . SER A 1 84 ? -0.674 -4.035 14.770 1.00 96.94 84 SER A C 1
ATOM 656 O O . SER A 1 84 ? -0.714 -3.391 13.720 1.00 96.94 84 SER A O 1
ATOM 658 N N . ASP A 1 85 ? -0.293 -5.310 14.828 1.00 96.00 85 ASP A N 1
ATOM 659 C CA . ASP A 1 85 ? -0.075 -6.109 13.627 1.00 96.00 85 ASP A CA 1
ATOM 660 C C . ASP A 1 85 ? -1.380 -6.246 12.830 1.00 96.00 85 ASP A C 1
ATOM 662 O O . ASP A 1 85 ? -2.480 -6.181 13.384 1.00 96.00 85 ASP A O 1
ATOM 666 N N . ALA A 1 86 ? -1.257 -6.463 11.519 1.00 95.88 86 ALA A N 1
ATOM 667 C CA . ALA A 1 86 ? -2.425 -6.678 10.678 1.00 95.88 86 ALA A CA 1
ATOM 668 C C . ALA A 1 86 ? -3.213 -7.923 11.151 1.00 95.88 86 ALA A C 1
ATOM 670 O O . ALA A 1 86 ? -2.599 -8.964 11.410 1.00 95.88 86 ALA A O 1
ATOM 671 N N . PRO A 1 87 ? -4.551 -7.844 11.268 1.00 95.25 87 PRO A N 1
ATOM 672 C CA . PRO A 1 87 ? -5.383 -8.971 11.665 1.00 95.25 87 PRO A CA 1
ATOM 673 C C . PRO A 1 87 ? -5.371 -10.068 10.599 1.00 95.25 87 PRO A C 1
ATOM 675 O O . PRO A 1 87 ? -5.167 -9.808 9.410 1.00 95.25 87 PRO A O 1
ATOM 678 N N . ALA A 1 88 ? -5.672 -11.300 11.013 1.00 94.06 88 ALA A N 1
ATOM 679 C CA . ALA A 1 88 ? -5.889 -12.399 10.078 1.00 94.06 88 ALA A CA 1
ATOM 680 C C . ALA A 1 88 ? -6.949 -12.016 9.016 1.00 94.06 88 ALA A C 1
ATOM 682 O O . ALA A 1 88 ? -7.933 -11.357 9.353 1.00 94.06 88 ALA A O 1
ATOM 683 N N . PRO A 1 89 ? -6.770 -12.418 7.743 1.00 95.88 89 PRO A N 1
ATOM 684 C CA . PRO A 1 89 ? -5.745 -13.327 7.222 1.00 95.88 89 PRO A CA 1
ATOM 685 C C . PRO A 1 89 ? -4.435 -12.628 6.811 1.00 95.88 89 PRO A C 1
ATOM 687 O O . PRO A 1 89 ? -3.568 -13.259 6.203 1.00 95.88 89 PRO A O 1
ATOM 690 N N . TRP A 1 90 ? -4.289 -11.333 7.092 1.00 97.62 90 TRP A N 1
ATOM 691 C CA . TRP A 1 90 ? -3.122 -10.564 6.685 1.00 97.62 90 TRP A CA 1
ATOM 692 C C . TRP A 1 90 ? -1.913 -10.863 7.560 1.00 97.62 90 TRP A C 1
ATOM 694 O O . TRP A 1 90 ? -2.000 -11.033 8.773 1.00 97.62 90 TRP A O 1
ATOM 704 N N . ARG A 1 91 ? -0.749 -10.905 6.919 1.00 97.06 91 ARG A N 1
ATOM 705 C CA . ARG A 1 91 ? 0.548 -11.067 7.564 1.00 97.06 91 ARG A CA 1
ATOM 706 C C . ARG A 1 91 ? 1.605 -10.262 6.832 1.00 97.06 91 ARG A C 1
ATOM 708 O O . ARG A 1 91 ? 1.524 -10.068 5.620 1.00 97.06 91 ARG A O 1
ATOM 715 N N . LEU A 1 92 ? 2.619 -9.828 7.569 1.00 96.94 92 LEU A N 1
ATOM 716 C CA . LEU A 1 92 ? 3.772 -9.154 6.989 1.00 96.94 92 LEU A CA 1
ATOM 717 C C . LEU A 1 92 ? 4.523 -10.131 6.067 1.00 96.94 92 LEU A C 1
ATOM 719 O O . LEU A 1 92 ? 4.972 -11.187 6.513 1.00 96.94 92 LEU A O 1
ATOM 723 N N . ALA A 1 93 ? 4.637 -9.788 4.784 1.00 96.75 93 ALA A N 1
ATOM 724 C CA . ALA A 1 93 ? 5.463 -10.517 3.822 1.00 96.75 93 ALA A CA 1
ATOM 725 C C . ALA A 1 93 ? 6.926 -10.066 3.912 1.00 96.75 93 ALA A C 1
ATOM 727 O O . ALA A 1 93 ? 7.843 -10.867 3.756 1.00 96.75 93 ALA A O 1
ATOM 728 N N . GLY A 1 94 ? 7.138 -8.780 4.193 1.00 94.12 94 GLY A N 1
ATOM 729 C CA . GLY A 1 94 ? 8.454 -8.188 4.360 1.00 94.12 94 GLY A CA 1
ATOM 730 C C . GLY A 1 94 ? 8.411 -6.671 4.242 1.00 94.12 94 GLY A C 1
ATOM 731 O O . GLY A 1 94 ? 7.349 -6.059 4.145 1.00 94.12 94 GLY A O 1
ATOM 732 N N . GLY A 1 95 ? 9.591 -6.069 4.235 1.00 92.31 95 GLY A N 1
ATOM 733 C CA . GLY A 1 95 ? 9.769 -4.654 3.961 1.00 92.31 95 GLY A CA 1
ATOM 734 C C . GLY A 1 95 ? 11.145 -4.405 3.365 1.00 92.31 95 GLY A C 1
ATOM 735 O O . GLY A 1 95 ? 12.048 -5.239 3.473 1.00 92.31 95 GLY A O 1
ATOM 736 N N . SER A 1 96 ? 11.311 -3.278 2.688 1.00 95.44 96 SER A N 1
ATOM 737 C CA . SER A 1 96 ? 12.601 -2.870 2.137 1.00 95.44 96 SER A CA 1
ATOM 738 C C . SER A 1 96 ? 12.814 -1.383 2.332 1.00 95.44 96 SER A C 1
ATOM 740 O O . SER A 1 96 ? 11.992 -0.577 1.903 1.00 95.44 96 SER A O 1
ATOM 742 N N . SER A 1 97 ? 13.950 -1.028 2.933 1.00 95.38 97 SER A N 1
ATOM 743 C CA . SER A 1 97 ? 14.405 0.357 3.013 1.00 95.38 97 SER A CA 1
ATOM 744 C C . SER A 1 97 ? 14.856 0.819 1.628 1.00 95.38 97 SER A C 1
ATOM 746 O O . SER A 1 97 ? 15.787 0.263 1.039 1.00 95.38 97 SER A O 1
ATOM 748 N N . ILE A 1 98 ? 14.172 1.825 1.097 1.00 94.00 98 ILE A N 1
ATOM 749 C CA . ILE A 1 98 ? 14.366 2.378 -0.240 1.00 94.00 98 ILE A CA 1
ATOM 750 C C . ILE A 1 98 ? 14.443 3.892 -0.080 1.00 94.00 98 ILE A C 1
ATOM 752 O O . ILE A 1 98 ? 13.431 4.585 -0.037 1.00 94.00 98 ILE A O 1
ATOM 756 N N . GLY A 1 99 ? 15.667 4.408 0.028 1.00 91.69 99 GLY A N 1
ATOM 757 C CA . GLY A 1 99 ? 15.891 5.843 0.163 1.00 91.69 99 GLY A CA 1
ATOM 758 C C . GLY A 1 99 ? 15.433 6.597 -1.085 1.00 91.69 99 GLY A C 1
ATOM 759 O O . GLY A 1 99 ? 15.850 6.269 -2.197 1.00 91.69 99 GLY A O 1
ATOM 760 N N . GLY A 1 100 ? 14.595 7.615 -0.888 1.00 93.62 100 GLY A N 1
ATOM 761 C CA . GLY A 1 100 ? 14.087 8.459 -1.964 1.00 93.62 100 GLY A CA 1
ATOM 762 C C . GLY A 1 100 ? 13.052 7.763 -2.841 1.00 93.62 100 GLY A C 1
ATOM 763 O O . GLY A 1 100 ? 13.015 8.039 -4.038 1.00 93.62 100 GLY A O 1
ATOM 764 N N . LEU A 1 101 ? 12.252 6.848 -2.283 1.00 96.12 101 LEU A N 1
ATOM 765 C CA . LEU A 1 101 ? 11.102 6.262 -2.973 1.00 96.12 101 LEU A CA 1
ATOM 766 C C . LEU A 1 101 ? 10.138 7.382 -3.385 1.00 96.12 101 LEU A C 1
ATOM 768 O O . LEU A 1 101 ? 9.763 8.233 -2.571 1.00 96.12 101 LEU A O 1
ATOM 772 N N . THR A 1 102 ? 9.757 7.393 -4.659 1.00 95.94 102 THR A N 1
ATOM 773 C CA . THR A 1 102 ? 8.857 8.396 -5.237 1.00 95.94 102 THR A CA 1
ATOM 774 C C . THR A 1 102 ? 7.517 7.800 -5.625 1.00 95.94 102 THR A C 1
ATOM 776 O O . THR A 1 102 ? 6.496 8.391 -5.296 1.00 95.94 102 THR A O 1
ATOM 779 N N . GLU A 1 103 ? 7.505 6.635 -6.273 1.00 96.62 103 GLU A N 1
ATOM 780 C CA . GLU A 1 103 ? 6.298 6.045 -6.857 1.00 96.62 103 GLU A CA 1
ATOM 781 C C . GLU A 1 103 ? 6.263 4.528 -6.649 1.00 96.62 103 GLU A C 1
ATOM 783 O O . GLU A 1 103 ? 7.301 3.859 -6.677 1.00 96.62 103 GLU A O 1
ATOM 788 N N . VAL A 1 104 ? 5.059 3.974 -6.527 1.00 98.31 104 VAL A N 1
ATOM 789 C CA . VAL A 1 104 ? 4.795 2.531 -6.569 1.00 98.31 104 VAL A CA 1
ATOM 790 C C . VAL A 1 104 ? 3.610 2.213 -7.476 1.00 98.31 104 VAL A C 1
ATOM 792 O O . VAL A 1 104 ? 2.720 3.038 -7.656 1.00 98.31 104 VAL A O 1
ATOM 795 N N . GLY A 1 105 ? 3.578 1.014 -8.046 1.00 98.38 105 GLY A N 1
ATOM 796 C CA . GLY A 1 105 ? 2.474 0.565 -8.891 1.00 98.38 105 GLY A CA 1
ATOM 797 C C . GLY A 1 105 ? 2.447 -0.949 -9.015 1.00 98.38 105 GLY A C 1
ATOM 798 O O . GLY A 1 105 ? 3.503 -1.573 -9.098 1.00 98.38 105 GLY A O 1
ATOM 799 N N . TYR A 1 106 ? 1.257 -1.544 -9.029 1.00 98.56 106 TYR A N 1
ATOM 800 C CA . TYR A 1 106 ? 1.103 -2.975 -9.299 1.00 98.56 106 TYR A CA 1
ATOM 801 C C . TYR A 1 106 ? 1.028 -3.246 -10.801 1.00 98.56 106 TYR A C 1
ATOM 803 O O . TYR A 1 106 ? 0.514 -2.422 -11.559 1.00 98.56 106 TYR A O 1
ATOM 811 N N . ALA A 1 107 ? 1.522 -4.409 -11.220 1.00 97.62 107 ALA A N 1
ATOM 812 C CA . ALA A 1 107 ? 1.218 -4.933 -12.544 1.00 97.62 107 ALA A CA 1
ATOM 813 C C . ALA A 1 107 ? -0.226 -5.451 -12.571 1.00 97.62 107 ALA A C 1
ATOM 815 O O . ALA A 1 107 ? -0.708 -6.048 -11.603 1.00 97.62 107 ALA A O 1
ATOM 816 N N . ASP A 1 108 ? -0.912 -5.246 -13.692 1.00 94.44 108 ASP A N 1
ATOM 817 C CA . ASP A 1 108 ? -2.297 -5.680 -13.843 1.00 94.44 108 ASP A CA 1
ATOM 818 C C . ASP A 1 108 ? -2.427 -7.200 -13.684 1.00 94.44 108 ASP A C 1
ATOM 820 O O . ASP A 1 108 ? -1.677 -7.981 -14.270 1.00 94.44 108 ASP A O 1
ATOM 824 N N . GLY A 1 109 ? -3.402 -7.623 -12.878 1.00 94.81 109 GLY A N 1
ATOM 825 C CA . GLY A 1 109 ? -3.695 -9.038 -12.644 1.00 94.81 109 GLY A CA 1
ATOM 826 C C . GLY A 1 109 ? -2.640 -9.804 -11.838 1.00 94.81 109 GLY A C 1
ATOM 827 O O . GLY A 1 109 ? -2.755 -11.026 -11.735 1.00 94.81 109 GLY A O 1
ATOM 828 N N . THR A 1 110 ? -1.635 -9.137 -11.256 1.00 96.88 110 THR A N 1
ATOM 829 C CA . THR A 1 110 ? -0.614 -9.792 -10.421 1.00 96.88 110 THR A CA 1
ATOM 830 C C . THR A 1 110 ? -0.412 -9.089 -9.074 1.00 96.88 110 THR A C 1
ATOM 832 O O . THR A 1 110 ? -1.020 -8.062 -8.779 1.00 96.88 110 THR A O 1
ATOM 835 N N . ASP A 1 111 ? 0.439 -9.678 -8.233 1.00 97.94 111 ASP A N 1
ATOM 836 C CA . ASP A 1 111 ? 0.927 -9.110 -6.971 1.00 97.94 111 ASP A CA 1
ATOM 837 C C . ASP A 1 111 ? 2.358 -8.557 -7.116 1.00 97.94 111 ASP A C 1
ATOM 839 O O . ASP A 1 111 ? 3.073 -8.396 -6.130 1.00 97.94 111 ASP A O 1
ATOM 843 N N . ASP A 1 112 ? 2.820 -8.301 -8.343 1.00 98.50 112 ASP A N 1
ATOM 844 C CA . ASP A 1 112 ? 4.135 -7.702 -8.551 1.00 98.50 112 ASP A CA 1
ATOM 845 C C . ASP A 1 112 ? 4.048 -6.180 -8.461 1.00 98.50 112 ASP A C 1
ATOM 847 O O . ASP A 1 112 ? 3.247 -5.549 -9.153 1.00 98.50 112 ASP A O 1
ATOM 851 N N . LEU A 1 113 ? 4.918 -5.587 -7.650 1.00 98.62 113 LEU A N 1
ATOM 852 C CA . LEU A 1 113 ? 4.975 -4.153 -7.414 1.00 98.62 113 LEU A CA 1
ATOM 853 C C . LEU A 1 113 ? 6.242 -3.558 -8.023 1.00 98.62 113 LEU A C 1
ATOM 855 O O . LEU A 1 113 ? 7.354 -3.890 -7.609 1.00 98.62 113 LEU A O 1
ATOM 859 N N . LEU A 1 114 ? 6.081 -2.633 -8.964 1.00 97.81 114 LEU A N 1
ATOM 860 C CA . LEU A 1 114 ? 7.150 -1.742 -9.386 1.00 97.81 114 LEU A CA 1
ATOM 861 C C . LEU A 1 114 ? 7.310 -0.629 -8.350 1.00 97.81 114 LEU A C 1
ATOM 863 O O . LEU A 1 114 ? 6.353 0.061 -8.009 1.00 97.81 114 LEU A O 1
ATOM 867 N N . VAL A 1 115 ? 8.539 -0.433 -7.890 1.00 97.19 115 VAL A N 1
ATOM 868 C CA . VAL A 1 115 ? 8.944 0.655 -7.003 1.00 97.19 115 VAL A CA 1
ATOM 869 C C . VAL A 1 115 ? 9.963 1.520 -7.726 1.00 97.19 115 VAL A C 1
ATOM 871 O O . VAL A 1 115 ? 10.960 1.012 -8.244 1.00 97.19 115 VAL A O 1
ATOM 874 N N . VAL A 1 116 ? 9.727 2.827 -7.736 1.00 95.50 116 VAL A N 1
ATOM 875 C CA . VAL A 1 116 ? 10.619 3.841 -8.300 1.00 95.50 116 VAL A CA 1
ATOM 876 C C . VAL A 1 116 ? 11.193 4.680 -7.165 1.00 95.50 116 VAL A C 1
ATOM 878 O O . VAL A 1 116 ? 10.469 5.119 -6.270 1.00 95.50 116 VAL A O 1
ATOM 881 N N . SER A 1 117 ? 12.499 4.921 -7.208 1.00 93.94 117 SER A N 1
ATOM 882 C CA . SER A 1 117 ? 13.195 5.820 -6.296 1.00 93.94 117 SER A CA 1
ATOM 883 C C . SER A 1 117 ? 14.241 6.662 -7.019 1.00 93.94 117 SER A C 1
ATOM 885 O O . SER A 1 117 ? 14.563 6.438 -8.187 1.00 93.94 117 SER A O 1
ATOM 887 N N . SER A 1 118 ? 14.842 7.606 -6.295 1.00 90.25 118 SER A N 1
ATOM 888 C CA . SER A 1 118 ? 15.996 8.379 -6.773 1.00 90.25 118 SER A CA 1
ATOM 889 C C . SER A 1 118 ? 17.222 7.523 -7.119 1.00 90.25 118 SER A C 1
ATOM 891 O O . SER A 1 118 ? 18.141 8.006 -7.774 1.00 90.25 118 SER A O 1
ATOM 893 N N . GLN A 1 119 ? 17.244 6.254 -6.701 1.00 88.50 119 GLN A N 1
ATOM 894 C CA . GLN A 1 119 ? 18.317 5.299 -6.983 1.00 88.50 119 GLN A CA 1
ATOM 895 C C . GLN A 1 119 ? 17.954 4.335 -8.127 1.00 88.50 119 GLN A C 1
ATOM 897 O O . GLN A 1 119 ? 18.627 3.322 -8.310 1.00 88.50 119 GLN A O 1
ATOM 902 N N . GLY A 1 120 ? 16.862 4.572 -8.855 1.00 92.00 120 GLY A N 1
ATOM 903 C CA . GLY A 1 120 ? 16.382 3.722 -9.946 1.00 92.00 120 GLY A CA 1
ATOM 904 C C . GLY A 1 120 ? 15.121 2.950 -9.565 1.00 92.00 120 GLY A C 1
ATOM 905 O O . GLY A 1 120 ? 14.329 3.392 -8.738 1.00 92.00 120 GLY A O 1
ATOM 906 N N . ARG A 1 121 ? 14.907 1.784 -10.179 1.00 93.19 121 ARG A N 1
ATOM 907 C CA . ARG A 1 121 ? 13.640 1.042 -10.074 1.00 93.19 121 ARG A CA 1
ATOM 908 C C . ARG A 1 121 ? 13.845 -0.410 -9.670 1.00 93.19 121 ARG A C 1
ATOM 910 O O . ARG A 1 121 ? 14.918 -0.978 -9.877 1.00 93.19 121 ARG A O 1
ATOM 917 N N . GLY A 1 122 ? 12.833 -1.023 -9.073 1.00 95.19 122 GLY A N 1
ATOM 918 C CA . GLY A 1 122 ? 12.846 -2.432 -8.686 1.00 95.19 122 GLY A CA 1
ATOM 919 C C . GLY A 1 122 ? 11.454 -3.041 -8.758 1.00 95.19 122 GLY A C 1
ATOM 920 O O . GLY A 1 122 ? 10.480 -2.348 -8.499 1.00 95.19 122 GLY A O 1
ATOM 921 N N . VAL A 1 123 ? 11.364 -4.328 -9.088 1.00 97.38 123 VAL A N 1
ATOM 922 C CA . VAL A 1 123 ? 10.103 -5.080 -9.020 1.00 97.38 123 VAL A CA 1
ATOM 923 C C . VAL A 1 123 ? 10.165 -6.027 -7.836 1.00 97.38 123 VAL A C 1
ATOM 925 O O . VAL A 1 123 ? 11.157 -6.742 -7.665 1.00 97.38 123 VAL A O 1
ATOM 928 N N . PHE A 1 124 ? 9.110 -6.031 -7.034 1.00 98.31 124 PHE A N 1
ATOM 929 C CA . PHE A 1 124 ? 8.921 -6.908 -5.888 1.00 98.31 124 PHE A CA 1
ATOM 930 C C . PHE A 1 124 ? 7.804 -7.900 -6.175 1.00 98.31 124 PHE A C 1
ATOM 932 O O . PHE A 1 124 ? 6.764 -7.506 -6.684 1.00 98.31 124 PHE A O 1
ATOM 939 N N . ASP A 1 125 ? 8.003 -9.159 -5.809 1.00 97.88 125 ASP A N 1
ATOM 940 C CA . ASP A 1 125 ? 6.909 -10.113 -5.651 1.00 97.88 125 ASP A CA 1
ATOM 941 C C . ASP A 1 125 ? 6.313 -9.900 -4.254 1.00 97.88 125 ASP A C 1
ATOM 943 O O . ASP A 1 125 ? 6.945 -10.232 -3.244 1.00 97.88 125 ASP A O 1
ATOM 947 N N . CYS A 1 126 ? 5.110 -9.324 -4.173 1.00 98.19 126 CYS A N 1
ATOM 948 C CA . CYS A 1 126 ? 4.492 -9.008 -2.887 1.00 98.19 126 CYS A CA 1
ATOM 949 C C . CYS A 1 126 ? 3.970 -10.236 -2.136 1.00 98.19 126 CYS A C 1
ATOM 951 O O . CYS A 1 126 ? 3.756 -10.157 -0.924 1.00 98.19 126 CYS A O 1
ATOM 953 N N . LEU A 1 127 ? 3.821 -11.386 -2.798 1.00 97.44 127 LEU A N 1
ATOM 954 C CA . LEU A 1 127 ? 3.488 -12.626 -2.107 1.00 97.44 127 LEU A CA 1
ATOM 955 C C . LEU A 1 127 ? 4.704 -13.167 -1.363 1.00 97.44 127 LEU A C 1
ATOM 957 O O . LEU A 1 127 ? 4.550 -13.727 -0.286 1.00 97.44 127 LEU A O 1
ATOM 961 N N . THR A 1 128 ? 5.922 -13.006 -1.867 1.00 96.00 128 THR A N 1
ATOM 962 C CA . THR A 1 128 ? 7.127 -13.445 -1.135 1.00 96.00 128 THR A CA 1
ATOM 963 C C . THR A 1 128 ? 7.798 -12.327 -0.343 1.00 96.00 128 THR A C 1
ATOM 965 O O . THR A 1 128 ? 8.602 -12.614 0.539 1.00 96.00 128 THR A O 1
ATOM 968 N N . GLY A 1 129 ? 7.470 -11.067 -0.634 1.00 95.62 129 GLY A N 1
ATOM 969 C CA . GLY A 1 129 ? 8.150 -9.895 -0.085 1.00 95.62 129 GLY A CA 1
ATOM 970 C C . GLY A 1 129 ? 9.559 -9.695 -0.655 1.00 95.62 129 GLY A C 1
ATOM 971 O O . GLY A 1 129 ? 10.347 -8.941 -0.086 1.00 95.62 129 GLY A O 1
ATOM 972 N N . THR A 1 130 ? 9.907 -10.377 -1.753 1.00 96.69 130 THR A N 1
ATOM 973 C CA . THR A 1 130 ? 11.267 -10.374 -2.309 1.00 96.69 130 THR A CA 1
ATOM 974 C C . THR A 1 130 ? 11.381 -9.477 -3.534 1.00 96.69 130 THR A C 1
ATOM 976 O O . THR A 1 130 ? 10.457 -9.359 -4.337 1.00 96.69 130 THR A O 1
ATOM 979 N N . ARG A 1 131 ? 12.542 -8.834 -3.702 1.00 96.94 131 ARG A N 1
ATOM 980 C CA . ARG A 1 131 ? 12.854 -8.071 -4.915 1.00 96.94 131 ARG A CA 1
ATOM 981 C C . ARG A 1 131 ? 13.311 -9.024 -6.017 1.00 96.94 131 ARG A C 1
ATOM 983 O O . ARG A 1 131 ? 14.361 -9.647 -5.881 1.00 96.94 131 ARG A O 1
ATOM 990 N N . ILE A 1 132 ? 12.554 -9.086 -7.107 1.00 96.88 132 ILE A N 1
ATOM 991 C CA . ILE A 1 132 ? 12.759 -10.017 -8.227 1.00 96.88 132 ILE A CA 1
ATOM 992 C C . ILE A 1 132 ? 13.432 -9.377 -9.447 1.00 96.88 132 ILE A C 1
ATOM 994 O O . ILE A 1 132 ? 13.964 -10.087 -10.295 1.00 96.88 132 ILE A O 1
ATOM 998 N N . ALA A 1 133 ? 13.443 -8.045 -9.543 1.00 95.81 133 ALA A N 1
ATOM 999 C CA . ALA A 1 133 ? 14.200 -7.317 -10.560 1.00 95.81 133 ALA A CA 1
ATOM 1000 C C . ALA A 1 133 ? 14.739 -6.001 -9.994 1.00 95.81 133 ALA A C 1
ATOM 1002 O O . ALA A 1 133 ? 14.123 -5.387 -9.116 1.00 95.81 133 ALA A O 1
ATOM 1003 N N . ARG A 1 134 ? 15.890 -5.554 -10.500 1.00 94.00 134 ARG A N 1
ATOM 1004 C CA . ARG A 1 134 ? 16.519 -4.296 -10.099 1.00 94.00 134 ARG A CA 1
ATOM 1005 C C . ARG A 1 134 ? 17.188 -3.639 -11.296 1.00 94.00 134 ARG A C 1
ATOM 1007 O O . ARG A 1 134 ? 18.035 -4.250 -11.931 1.00 94.00 134 ARG A O 1
ATOM 1014 N N . ASP A 1 135 ? 16.837 -2.382 -11.517 1.00 91.88 135 ASP A N 1
ATOM 1015 C CA . ASP A 1 135 ? 17.449 -1.499 -12.501 1.00 91.88 135 ASP A CA 1
ATOM 1016 C C . ASP A 1 135 ? 18.027 -0.273 -11.765 1.00 91.88 135 ASP A C 1
ATOM 1018 O O . ASP A 1 135 ? 17.255 0.562 -11.278 1.00 91.88 135 ASP A O 1
ATOM 1022 N N . PRO A 1 136 ? 19.357 -0.198 -11.573 1.00 86.88 136 PRO A N 1
ATOM 1023 C CA . PRO A 1 136 ? 20.014 0.888 -10.851 1.00 86.88 136 PRO A CA 1
ATOM 1024 C C . PRO A 1 136 ? 20.212 2.171 -11.682 1.00 86.88 136 PRO A C 1
ATOM 1026 O O . PRO A 1 136 ? 20.780 3.124 -11.151 1.00 86.88 136 PRO A O 1
ATOM 1029 N N . GLU A 1 137 ? 19.807 2.211 -12.957 1.00 72.00 137 GLU A N 1
ATOM 1030 C CA . GLU A 1 137 ? 20.232 3.253 -13.899 1.00 72.00 137 GLU A CA 1
ATOM 1031 C C . GLU A 1 137 ? 19.525 4.613 -13.728 1.00 72.00 137 GLU A C 1
ATOM 1033 O O . GLU A 1 137 ? 18.348 4.712 -13.369 1.00 72.00 137 GLU A O 1
ATOM 1038 N N . GLY A 1 138 ? 20.296 5.684 -13.965 1.00 57.81 138 GLY A N 1
ATOM 1039 C CA . GLY A 1 138 ? 19.932 7.081 -13.744 1.00 57.81 138 GLY A CA 1
ATOM 1040 C C . GLY A 1 138 ? 19.439 7.810 -15.000 1.00 57.81 138 GLY A C 1
ATOM 1041 O O . GLY A 1 138 ? 19.978 7.667 -16.091 1.00 57.81 138 GLY A O 1
ATOM 1042 N N . MET A 1 139 ? 18.438 8.667 -14.792 1.00 48.44 139 MET A N 1
ATOM 1043 C CA . MET A 1 139 ? 17.908 9.714 -15.681 1.00 48.44 139 MET A CA 1
ATOM 1044 C C . MET A 1 139 ? 17.041 9.350 -16.902 1.00 48.44 139 MET A C 1
ATOM 1046 O O . MET A 1 139 ? 16.277 10.226 -17.303 1.00 48.44 139 MET A O 1
ATOM 1050 N N . PHE A 1 140 ? 17.052 8.135 -17.468 1.00 51.25 140 PHE A N 1
ATOM 1051 C CA . PHE A 1 140 ? 16.400 7.911 -18.783 1.00 51.25 140 PHE A CA 1
ATOM 1052 C C . PHE A 1 140 ? 15.093 7.098 -18.801 1.00 51.25 140 PHE A C 1
ATOM 1054 O O . PHE A 1 140 ? 14.383 7.121 -19.805 1.00 51.25 140 PHE A O 1
ATOM 1061 N N . HIS A 1 141 ? 14.699 6.469 -17.691 1.00 60.59 141 HIS A N 1
ATOM 1062 C CA . HIS A 1 141 ? 13.431 5.730 -17.589 1.00 60.59 141 HIS A CA 1
ATOM 1063 C C . HIS A 1 141 ? 12.621 6.162 -16.369 1.00 60.59 141 HIS A C 1
ATOM 1065 O O . HIS A 1 141 ? 12.240 5.362 -15.511 1.00 60.59 141 HIS A O 1
ATOM 1071 N N . ASN A 1 142 ? 12.389 7.470 -16.288 1.00 71.12 142 ASN A N 1
ATOM 1072 C CA . ASN A 1 142 ? 11.564 8.044 -15.241 1.00 71.12 142 ASN A CA 1
ATOM 1073 C C . ASN A 1 142 ? 10.081 7.723 -15.481 1.00 71.12 142 ASN A C 1
ATOM 1075 O O . ASN A 1 142 ? 9.655 7.590 -16.632 1.00 71.12 142 ASN A O 1
ATOM 1079 N N . PRO A 1 143 ? 9.284 7.611 -14.408 1.00 84.19 143 PRO A N 1
ATOM 1080 C CA . PRO A 1 143 ? 7.837 7.612 -14.531 1.00 84.19 143 PRO A CA 1
ATOM 1081 C C . PRO A 1 143 ? 7.387 8.863 -15.300 1.00 84.19 143 PRO A C 1
ATOM 1083 O O . PRO A 1 143 ? 7.853 9.974 -15.041 1.00 84.19 143 PRO A O 1
ATOM 1086 N N . ASP A 1 144 ? 6.467 8.682 -16.242 1.00 92.06 144 ASP A N 1
ATOM 1087 C CA . ASP A 1 144 ? 5.712 9.773 -16.841 1.00 92.06 144 ASP A CA 1
ATOM 1088 C C . ASP A 1 144 ? 4.731 10.294 -15.788 1.00 92.06 144 ASP A C 1
ATOM 1090 O O . ASP A 1 144 ? 3.644 9.744 -15.595 1.00 92.06 144 ASP A O 1
ATOM 1094 N N . ALA A 1 145 ? 5.144 11.348 -15.084 1.00 90.50 145 ALA A N 1
ATOM 1095 C CA . ALA A 1 145 ? 4.362 11.989 -14.033 1.00 90.50 145 ALA A CA 1
ATOM 1096 C C . ALA A 1 145 ? 3.037 12.575 -14.549 1.00 90.50 145 ALA A C 1
ATOM 1098 O O . ALA A 1 145 ? 2.068 12.637 -13.802 1.00 90.50 145 ALA A O 1
ATOM 1099 N N . SER A 1 146 ? 2.958 12.963 -15.829 1.00 92.19 146 SER A N 1
ATOM 1100 C CA . SER A 1 146 ? 1.726 13.518 -16.406 1.00 92.19 146 SER A CA 1
ATOM 1101 C C . SER A 1 146 ? 0.668 12.442 -16.638 1.00 92.19 146 SER A C 1
ATOM 1103 O O . SER A 1 146 ? -0.529 12.680 -16.481 1.00 92.19 146 SER A O 1
ATOM 1105 N N . ARG A 1 147 ? 1.117 11.232 -16.986 1.00 94.75 147 ARG A N 1
ATOM 1106 C CA . ARG A 1 147 ? 0.245 10.079 -17.221 1.00 94.75 147 ARG A CA 1
ATOM 1107 C C . ARG A 1 147 ? 0.118 9.184 -16.001 1.00 94.75 147 ARG A C 1
ATOM 1109 O O . ARG A 1 147 ? -0.764 8.325 -16.008 1.00 94.75 147 ARG A O 1
ATOM 1116 N N . LEU A 1 148 ? 0.943 9.389 -14.975 1.00 96.25 148 LEU A N 1
ATOM 1117 C CA . LEU A 1 148 ? 1.088 8.524 -13.804 1.00 96.25 148 LEU A CA 1
ATOM 1118 C C . LEU A 1 148 ? 1.409 7.088 -14.231 1.00 96.25 148 LEU A C 1
ATOM 1120 O O . LEU A 1 148 ? 0.703 6.142 -13.874 1.00 96.25 148 LEU A O 1
ATOM 1124 N N . THR A 1 149 ? 2.435 6.934 -15.072 1.00 96.19 149 THR A N 1
ATOM 1125 C CA . THR A 1 149 ? 2.842 5.628 -15.608 1.00 96.19 149 THR A CA 1
ATOM 1126 C C . THR A 1 149 ? 4.343 5.413 -15.599 1.00 96.19 149 THR A C 1
ATOM 1128 O O . THR A 1 149 ? 5.088 6.367 -15.771 1.00 96.19 149 THR A O 1
ATOM 1131 N N . ALA A 1 150 ? 4.799 4.167 -15.501 1.00 94.19 150 ALA A N 1
ATOM 1132 C CA . ALA A 1 150 ? 6.206 3.819 -15.695 1.00 94.19 150 ALA A CA 1
ATOM 1133 C C . ALA A 1 150 ? 6.354 2.526 -16.511 1.00 94.19 150 ALA A C 1
ATOM 1135 O O . ALA A 1 150 ? 5.550 1.608 -16.333 1.00 94.19 150 ALA A O 1
ATOM 1136 N N . PRO A 1 151 ? 7.372 2.418 -17.383 1.00 94.19 151 PRO A N 1
ATOM 1137 C CA . PRO A 1 151 ? 7.687 1.149 -18.022 1.00 94.19 151 PRO A CA 1
ATOM 1138 C C . PRO A 1 151 ? 8.235 0.164 -16.986 1.00 94.19 151 PRO A C 1
ATOM 1140 O O . PRO A 1 151 ? 9.029 0.542 -16.117 1.00 94.19 151 PRO A O 1
ATOM 1143 N N . GLY A 1 152 ? 7.805 -1.090 -17.075 1.00 94.25 152 GLY A N 1
ATOM 1144 C CA . GLY A 1 152 ? 8.289 -2.166 -16.226 1.00 94.25 152 GLY A CA 1
ATOM 1145 C C . GLY A 1 152 ? 9.719 -2.593 -16.546 1.00 94.25 152 GLY A C 1
ATOM 1146 O O . GLY A 1 152 ? 10.370 -2.080 -17.455 1.00 94.25 152 GLY A O 1
ATOM 1147 N N . ILE A 1 153 ? 10.220 -3.539 -15.752 1.00 94.62 153 ILE A N 1
ATOM 1148 C CA . ILE A 1 153 ? 11.559 -4.124 -15.888 1.00 94.62 153 ILE A CA 1
ATOM 1149 C C . ILE A 1 153 ? 11.501 -5.635 -15.629 1.00 94.62 153 ILE A C 1
ATOM 1151 O O . ILE A 1 153 ? 10.542 -6.141 -15.034 1.00 94.62 153 ILE A O 1
ATOM 1155 N N . GLY A 1 154 ? 12.547 -6.361 -16.027 1.00 93.88 154 GLY A N 1
ATOM 1156 C CA . GLY A 1 154 ? 12.617 -7.815 -15.858 1.00 93.88 154 GLY A CA 1
ATOM 1157 C C . GLY A 1 154 ? 11.468 -8.507 -16.594 1.00 93.88 154 GLY A C 1
ATOM 1158 O O . GLY A 1 154 ? 11.184 -8.179 -17.739 1.00 93.88 154 GLY A O 1
ATOM 1159 N N . LYS A 1 155 ? 10.744 -9.410 -15.918 1.00 95.56 155 LYS A N 1
ATOM 1160 C CA . LYS A 1 155 ? 9.591 -10.121 -16.511 1.00 95.56 155 LYS A CA 1
ATOM 1161 C C . LYS A 1 155 ? 8.437 -9.209 -16.973 1.00 95.56 155 LYS A C 1
ATOM 1163 O O . LYS A 1 155 ? 7.516 -9.693 -17.614 1.00 95.56 155 LYS A O 1
ATOM 1168 N N . HIS A 1 156 ? 8.480 -7.920 -16.624 1.00 95.88 156 HIS A N 1
ATOM 1169 C CA . HIS A 1 156 ? 7.474 -6.913 -16.965 1.00 95.88 156 HIS A CA 1
ATOM 1170 C C . HIS A 1 156 ? 7.998 -5.833 -17.924 1.00 95.88 156 HIS A C 1
ATOM 1172 O O . HIS A 1 156 ? 7.436 -4.744 -17.976 1.00 95.88 156 HIS A O 1
ATOM 1178 N N . GLU A 1 157 ? 9.076 -6.085 -18.669 1.00 92.75 157 GLU A N 1
ATOM 1179 C CA . GLU A 1 157 ? 9.675 -5.107 -19.599 1.00 92.75 157 GLU A CA 1
ATOM 1180 C C . GLU A 1 157 ? 8.699 -4.550 -20.653 1.00 92.75 157 GLU A C 1
ATOM 1182 O O . GLU A 1 157 ? 8.825 -3.401 -21.071 1.00 92.75 157 GLU A O 1
ATOM 1187 N N . SER A 1 158 ? 7.689 -5.332 -21.046 1.00 92.56 158 SER A N 1
ATOM 1188 C CA . SER A 1 158 ? 6.648 -4.931 -21.999 1.00 92.56 158 SER A CA 1
ATOM 1189 C C . SER A 1 158 ? 5.391 -4.348 -21.339 1.00 92.56 158 SER A C 1
ATOM 1191 O O . SER A 1 158 ? 4.407 -4.080 -22.028 1.00 92.56 158 SER A O 1
ATOM 1193 N N . THR A 1 159 ? 5.387 -4.184 -20.014 1.00 94.50 159 THR A N 1
ATOM 1194 C CA . THR A 1 159 ? 4.228 -3.729 -19.236 1.00 94.50 159 THR A CA 1
ATOM 1195 C C . THR A 1 159 ? 4.372 -2.254 -18.877 1.00 94.50 159 THR A C 1
ATOM 1197 O O . THR A 1 159 ? 5.446 -1.791 -18.493 1.00 94.50 159 THR A O 1
ATOM 1200 N N . ILE A 1 160 ? 3.267 -1.510 -18.945 1.00 95.31 160 ILE A N 1
ATOM 1201 C CA . ILE A 1 160 ? 3.177 -0.153 -18.403 1.00 95.31 160 ILE A CA 1
ATOM 1202 C C . ILE A 1 160 ? 2.427 -0.208 -17.076 1.00 95.31 160 ILE A C 1
ATOM 1204 O O . ILE A 1 160 ? 1.275 -0.627 -17.027 1.00 95.31 160 ILE A O 1
ATOM 1208 N N . PHE A 1 161 ? 3.071 0.246 -16.010 1.00 96.94 161 PHE A N 1
ATOM 1209 C CA . PHE A 1 161 ? 2.492 0.303 -14.673 1.00 96.94 161 PHE A CA 1
ATOM 1210 C C . PHE A 1 161 ? 1.737 1.612 -14.488 1.00 96.94 161 PHE A C 1
ATOM 1212 O O . PHE A 1 161 ? 2.224 2.663 -14.908 1.00 96.94 161 PHE A O 1
ATOM 1219 N N . ARG A 1 162 ? 0.582 1.562 -13.819 1.00 97.25 162 ARG A N 1
ATOM 1220 C CA . ARG A 1 162 ? -0.066 2.747 -13.240 1.00 97.25 162 ARG A CA 1
ATOM 1221 C C . ARG A 1 162 ? 0.602 3.056 -11.905 1.00 97.25 162 ARG A C 1
ATOM 1223 O O . ARG A 1 162 ? 0.737 2.168 -11.068 1.00 97.25 162 ARG A O 1
ATOM 1230 N N . MET A 1 163 ? 1.019 4.301 -11.727 1.00 97.38 163 MET A N 1
ATOM 1231 C CA . MET A 1 163 ? 1.822 4.725 -10.585 1.00 97.38 163 MET A CA 1
ATOM 1232 C C . MET A 1 163 ? 1.001 5.538 -9.585 1.00 97.38 163 MET A C 1
ATOM 1234 O O . MET A 1 163 ? 0.076 6.265 -9.960 1.00 97.38 163 MET A O 1
ATOM 1238 N N . ALA A 1 164 ? 1.365 5.401 -8.316 1.00 98.12 164 ALA A N 1
ATOM 1239 C CA . ALA A 1 164 ? 0.869 6.171 -7.191 1.00 98.12 164 ALA A CA 1
ATOM 1240 C C . ALA A 1 164 ? 2.043 6.602 -6.303 1.00 98.12 164 ALA A C 1
ATOM 1242 O O . ALA A 1 164 ? 2.921 5.788 -5.991 1.00 98.12 164 ALA A O 1
ATOM 1243 N N . GLY A 1 165 ? 2.042 7.854 -5.858 1.00 96.81 165 GLY A N 1
ATOM 1244 C CA . GLY A 1 165 ? 3.161 8.395 -5.104 1.00 96.81 165 GLY A CA 1
ATOM 1245 C C . GLY A 1 165 ? 3.240 9.913 -5.119 1.00 96.81 165 GLY A C 1
ATOM 1246 O O . GLY A 1 165 ? 2.237 10.622 -5.048 1.00 96.81 165 GLY A O 1
ATOM 1247 N N . LEU A 1 166 ? 4.474 10.411 -5.199 1.00 95.69 166 LEU A N 1
ATOM 1248 C CA . LEU A 1 166 ? 4.817 11.830 -5.138 1.00 95.69 166 LEU A CA 1
ATOM 1249 C C . LEU A 1 166 ? 4.125 12.658 -6.234 1.00 95.69 166 LEU A C 1
ATOM 1251 O O . LEU A 1 166 ? 3.733 13.795 -5.985 1.00 95.69 166 LEU A O 1
ATOM 1255 N N . SER A 1 167 ? 3.963 12.096 -7.431 1.00 94.50 167 SER A N 1
ATOM 1256 C CA . SER A 1 167 ? 3.317 12.758 -8.572 1.00 94.50 167 SER A CA 1
ATOM 1257 C C . SER A 1 167 ? 1.784 12.701 -8.510 1.00 94.50 167 SER A C 1
ATOM 1259 O O . SER A 1 167 ? 1.117 13.278 -9.367 1.00 94.50 167 SER A O 1
ATOM 1261 N N . GLY A 1 168 ? 1.214 12.018 -7.512 1.00 95.06 168 GLY A N 1
ATOM 1262 C CA . GLY A 1 168 ? -0.218 11.766 -7.367 1.00 95.06 168 GLY A CA 1
ATOM 1263 C C . GLY A 1 168 ? -0.588 10.314 -7.668 1.00 95.06 168 GLY A C 1
ATOM 1264 O O . GLY A 1 168 ? 0.215 9.404 -7.493 1.00 95.06 168 GLY A O 1
ATOM 1265 N N . GLY A 1 169 ? -1.825 10.089 -8.113 1.00 95.94 169 GLY A N 1
ATOM 1266 C CA . GLY A 1 169 ? -2.364 8.747 -8.352 1.00 95.94 169 GLY A CA 1
ATOM 1267 C C . GLY A 1 169 ? -2.927 8.080 -7.098 1.00 95.94 169 GLY A C 1
ATOM 1268 O O . GLY A 1 169 ? -3.154 8.723 -6.075 1.00 95.94 169 GLY A O 1
ATOM 1269 N N . GLY A 1 170 ? -3.206 6.784 -7.203 1.00 96.06 170 GLY A N 1
ATOM 1270 C CA . GLY A 1 170 ? -3.762 5.995 -6.109 1.00 96.06 170 GLY A CA 1
ATOM 1271 C C . GLY A 1 170 ? -3.726 4.504 -6.416 1.00 96.06 170 GLY A C 1
ATOM 1272 O O . GLY A 1 170 ? -3.888 4.093 -7.564 1.00 96.06 170 GLY A O 1
ATOM 1273 N N . LEU A 1 171 ? -3.500 3.706 -5.376 1.00 98.19 171 LEU A N 1
ATOM 1274 C CA . LEU A 1 171 ? -3.684 2.258 -5.415 1.00 98.19 171 LEU A CA 1
ATOM 1275 C C . LEU A 1 171 ? -5.121 1.910 -4.999 1.00 98.19 171 LEU A C 1
ATOM 1277 O O . LEU A 1 171 ? -5.847 2.754 -4.468 1.00 98.19 171 LEU A O 1
ATOM 1281 N N . ALA A 1 172 ? -5.544 0.666 -5.231 1.00 97.75 172 ALA A N 1
ATOM 1282 C CA . ALA A 1 172 ? -6.871 0.218 -4.822 1.00 97.75 172 ALA A CA 1
ATOM 1283 C C . ALA A 1 172 ? -7.025 0.318 -3.294 1.00 97.75 172 ALA A C 1
ATOM 1285 O O . ALA A 1 172 ? -6.235 -0.253 -2.544 1.00 97.75 172 ALA A O 1
ATOM 1286 N N . ALA A 1 173 ? -8.048 1.038 -2.830 1.00 97.56 173 ALA A N 1
ATOM 1287 C CA . ALA A 1 173 ? -8.312 1.227 -1.403 1.00 97.56 173 ALA A CA 1
ATOM 1288 C C . ALA A 1 173 ? -9.127 0.084 -0.783 1.00 97.56 173 ALA A C 1
ATOM 1290 O O . ALA A 1 173 ? -9.233 0.010 0.437 1.00 97.56 173 ALA A O 1
ATOM 1291 N N . SER A 1 174 ? -9.703 -0.804 -1.595 1.00 97.50 174 SER A N 1
ATOM 1292 C CA . SER A 1 174 ? -10.493 -1.936 -1.118 1.00 97.50 174 SER A CA 1
ATOM 1293 C C . SER A 1 174 ? -10.320 -3.184 -1.975 1.00 97.50 174 SER A C 1
ATOM 1295 O O . SER A 1 174 ? -9.893 -3.114 -3.129 1.00 97.50 174 SER A O 1
ATOM 1297 N N . THR A 1 175 ? -10.665 -4.334 -1.399 1.00 96.94 175 THR A N 1
ATOM 1298 C CA . THR A 1 175 ? -10.749 -5.622 -2.093 1.00 96.94 175 THR A CA 1
ATOM 1299 C C . THR A 1 175 ? -12.204 -6.042 -2.303 1.00 96.94 175 THR A C 1
ATOM 1301 O O . THR A 1 175 ? -13.118 -5.591 -1.609 1.00 96.94 175 THR A O 1
ATOM 1304 N N . ASN A 1 176 ? -12.427 -6.965 -3.243 1.00 94.00 176 ASN A N 1
ATOM 1305 C CA . ASN A 1 176 ? -13.766 -7.470 -3.561 1.00 94.00 176 ASN A CA 1
ATOM 1306 C C . ASN A 1 176 ? -14.434 -8.230 -2.413 1.00 94.00 176 ASN A C 1
ATOM 1308 O O . ASN A 1 176 ? -15.650 -8.340 -2.414 1.00 94.00 176 ASN A O 1
ATOM 1312 N N . ASP A 1 177 ? -13.667 -8.738 -1.452 1.00 93.88 177 ASP A N 1
ATOM 1313 C CA . ASP A 1 177 ? -14.148 -9.456 -0.268 1.00 93.88 177 ASP A CA 1
ATOM 1314 C C . ASP A 1 177 ? -14.219 -8.570 0.991 1.00 93.88 177 ASP A C 1
ATOM 1316 O O . ASP A 1 177 ? -14.323 -9.068 2.109 1.00 93.88 177 ASP A O 1
ATOM 1320 N N . GLY A 1 178 ? -14.175 -7.247 0.811 1.00 95.06 178 GLY A N 1
ATOM 1321 C CA . GLY A 1 178 ? -14.576 -6.287 1.837 1.00 95.06 178 GLY A CA 1
ATOM 1322 C C . GLY A 1 178 ? -13.471 -5.762 2.741 1.00 95.06 178 GLY A C 1
ATOM 1323 O O . GLY A 1 178 ? -13.788 -5.111 3.734 1.00 95.06 178 GLY A O 1
ATOM 1324 N N . TRP A 1 179 ? -12.196 -5.981 2.418 1.00 97.31 179 TRP A N 1
ATOM 1325 C CA . TRP A 1 179 ? -11.116 -5.273 3.107 1.00 97.31 179 TRP A CA 1
ATOM 1326 C C . TRP A 1 179 ? -10.999 -3.849 2.591 1.00 97.31 179 TRP A C 1
ATOM 1328 O O . TRP A 1 179 ? -11.123 -3.617 1.389 1.00 97.31 179 TRP A O 1
ATOM 1338 N N . VAL A 1 180 ? -10.750 -2.901 3.493 1.00 97.75 180 VAL A N 1
ATOM 1339 C CA . VAL A 1 180 ? -10.622 -1.480 3.156 1.00 97.75 180 VAL A CA 1
ATOM 1340 C C . VAL A 1 180 ? -9.444 -0.870 3.906 1.00 97.75 180 VAL A C 1
ATOM 1342 O O . VAL A 1 180 ? -9.313 -1.027 5.121 1.00 97.75 180 VAL A O 1
ATOM 1345 N N . LEU A 1 181 ? -8.590 -0.160 3.173 1.00 97.94 181 LEU A N 1
ATOM 1346 C CA . LEU A 1 181 ? -7.533 0.676 3.721 1.00 97.94 181 LEU A CA 1
ATOM 1347 C C . LEU A 1 181 ? -8.019 2.118 3.811 1.00 97.94 181 LEU A C 1
ATOM 1349 O O . LEU A 1 181 ? -8.514 2.687 2.837 1.00 97.94 181 LEU A O 1
ATOM 1353 N N . HIS A 1 182 ? -7.813 2.727 4.974 1.00 97.44 182 HIS A N 1
ATOM 1354 C CA . HIS A 1 182 ? -8.087 4.141 5.205 1.00 97.44 182 HIS A CA 1
ATOM 1355 C C . HIS A 1 182 ? -6.773 4.836 5.518 1.00 97.44 182 HIS A C 1
ATOM 1357 O O . HIS A 1 182 ? -6.058 4.427 6.430 1.00 97.44 182 HIS A O 1
ATOM 1363 N N . VAL A 1 183 ? -6.463 5.896 4.778 1.00 97.19 183 VAL A N 1
ATOM 1364 C CA . VAL A 1 183 ? -5.302 6.746 5.050 1.00 97.19 183 VAL A CA 1
ATOM 1365 C C . VAL A 1 183 ? -5.822 8.095 5.512 1.00 97.19 183 VAL A C 1
ATOM 1367 O O . VAL A 1 183 ? -6.477 8.803 4.750 1.00 97.19 183 VAL A O 1
ATOM 1370 N N . LEU A 1 184 ? -5.566 8.436 6.773 1.00 96.38 184 LEU A N 1
ATOM 1371 C CA . LEU A 1 184 ? -6.056 9.665 7.397 1.00 96.38 184 LEU A CA 1
ATOM 1372 C C . LEU A 1 184 ? -4.887 10.467 7.959 1.00 96.38 184 LEU A C 1
ATOM 1374 O O . LEU A 1 184 ? -3.953 9.888 8.501 1.00 96.38 184 LEU A O 1
ATOM 1378 N N . GLN A 1 185 ? -4.961 11.795 7.894 1.00 94.75 185 GLN A N 1
ATOM 1379 C CA . GLN A 1 185 ? -3.967 12.669 8.522 1.00 94.75 185 GLN A CA 1
ATOM 1380 C C . GLN A 1 185 ? -4.348 12.941 9.983 1.00 94.75 185 GLN A C 1
ATOM 1382 O O . GLN A 1 185 ? -5.151 13.839 10.247 1.00 94.75 185 GLN A O 1
ATOM 1387 N N . LEU A 1 186 ? -3.843 12.126 10.915 1.00 90.31 186 LEU A N 1
ATOM 1388 C CA . LEU A 1 186 ? -4.282 12.089 12.317 1.00 90.31 186 LEU A CA 1
ATOM 1389 C C . LEU A 1 186 ? -3.112 11.812 13.291 1.00 90.31 186 LEU A C 1
ATOM 1391 O O . LEU A 1 186 ? -2.788 10.645 13.524 1.00 90.31 186 LEU A O 1
ATOM 1395 N N . PRO A 1 187 ? -2.506 12.842 13.916 1.00 90.50 187 PRO A N 1
ATOM 1396 C CA . PRO A 1 187 ? -2.773 14.273 13.739 1.00 90.50 187 PRO A CA 1
ATOM 1397 C C . PRO A 1 187 ? -2.179 14.805 12.429 1.00 90.50 187 PRO A C 1
ATOM 1399 O O . PRO A 1 187 ? -1.227 14.245 11.899 1.00 90.50 187 PRO A O 1
ATOM 1402 N N . TRP A 1 188 ? -2.686 15.927 11.916 1.00 89.81 188 TRP A N 1
ATOM 1403 C CA . TRP A 1 188 ? -2.038 16.611 10.791 1.00 89.81 188 TRP A CA 1
ATOM 1404 C C . TRP A 1 188 ? -0.599 17.023 11.169 1.00 89.81 188 TRP A C 1
ATOM 1406 O O . TRP A 1 188 ? -0.421 17.576 12.260 1.00 89.81 188 TRP A O 1
ATOM 1416 N N . PRO A 1 189 ? 0.421 16.812 10.310 1.00 92.75 189 PRO A N 1
ATOM 1417 C CA . PRO A 1 189 ? 0.375 16.320 8.922 1.00 92.75 189 PRO A CA 1
ATOM 1418 C C . PRO A 1 189 ? 0.632 14.805 8.748 1.00 92.75 189 PRO A C 1
ATOM 1420 O O . PRO A 1 189 ? 0.859 14.358 7.627 1.00 92.75 189 PRO A O 1
ATOM 1423 N N . ILE A 1 190 ? 0.625 14.023 9.827 1.00 95.62 190 ILE A N 1
ATOM 1424 C CA . ILE A 1 190 ? 1.032 12.611 9.858 1.00 95.62 190 ILE A CA 1
ATOM 1425 C C . ILE A 1 190 ? -0.044 11.728 9.226 1.00 95.62 190 ILE A C 1
ATOM 1427 O O . ILE A 1 190 ? -1.177 11.686 9.711 1.00 95.62 190 ILE A O 1
ATOM 1431 N N . HIS A 1 191 ? 0.312 10.969 8.192 1.00 97.44 191 HIS A N 1
ATOM 1432 C CA . HIS A 1 191 ? -0.574 9.965 7.610 1.00 97.44 191 HIS A CA 1
ATOM 1433 C C . HIS A 1 191 ? -0.560 8.704 8.461 1.00 97.44 191 HIS A C 1
ATOM 1435 O O . HIS A 1 191 ? 0.491 8.133 8.739 1.00 97.44 191 HIS A O 1
ATOM 1441 N N . VAL A 1 192 ? -1.744 8.230 8.823 1.00 97.94 192 VAL A N 1
ATOM 1442 C CA . VAL A 1 192 ? -1.960 6.983 9.547 1.00 97.94 192 VAL A CA 1
ATOM 1443 C C . VAL A 1 192 ? -2.769 6.042 8.674 1.00 97.94 192 VAL A C 1
ATOM 1445 O O . VAL A 1 192 ? -3.806 6.423 8.126 1.00 97.94 192 VAL A O 1
ATOM 1448 N N . VAL A 1 193 ? -2.292 4.805 8.568 1.00 98.12 193 VAL A N 1
ATOM 1449 C CA . VAL A 1 193 ? -2.937 3.746 7.798 1.00 98.12 193 VAL A CA 1
ATOM 1450 C C . VAL A 1 193 ? -3.752 2.860 8.732 1.00 98.12 193 VAL A C 1
ATOM 1452 O O . VAL A 1 193 ? -3.230 2.295 9.697 1.00 98.12 193 VAL A O 1
ATOM 1455 N N . PHE A 1 194 ? -5.030 2.712 8.409 1.00 98.00 194 PHE A N 1
ATOM 1456 C CA . PHE A 1 194 ? -5.963 1.826 9.086 1.00 98.00 194 PHE A CA 1
ATOM 1457 C C . PHE A 1 194 ? -6.466 0.745 8.135 1.00 98.00 194 PHE A C 1
ATOM 1459 O O . PHE A 1 194 ? -6.604 0.984 6.936 1.00 98.00 194 PHE A O 1
ATOM 1466 N N . LEU A 1 195 ? -6.793 -0.418 8.686 1.00 97.94 195 LEU A N 1
ATOM 1467 C CA . LEU A 1 195 ? -7.374 -1.545 7.970 1.00 97.94 195 LEU A CA 1
ATOM 1468 C C . LEU A 1 195 ? -8.681 -1.973 8.641 1.00 97.94 195 LEU A C 1
ATOM 1470 O O . LEU A 1 195 ? -8.728 -2.161 9.859 1.00 97.94 195 LEU A O 1
ATOM 1474 N N . THR A 1 196 ? -9.721 -2.145 7.831 1.00 96.75 196 THR A N 1
ATOM 1475 C CA . THR A 1 196 ? -11.026 -2.690 8.228 1.00 96.75 196 THR A CA 1
ATOM 1476 C C . THR A 1 196 ? -11.424 -3.843 7.306 1.00 96.75 196 THR A C 1
ATOM 1478 O O . THR A 1 196 ? -10.887 -3.983 6.204 1.00 96.75 196 THR A O 1
ATOM 1481 N N . SER A 1 197 ? -12.363 -4.674 7.757 1.00 93.56 197 SER A N 1
ATOM 1482 C CA . SER A 1 197 ? -12.978 -5.760 6.982 1.00 93.56 197 SER A CA 1
ATOM 1483 C C . SER A 1 197 ? -14.487 -5.547 6.828 1.00 93.56 197 SER A C 1
ATOM 1485 O O . SER A 1 197 ? -15.041 -4.586 7.359 1.00 93.56 197 SER A O 1
ATOM 1487 N N . GLU A 1 198 ? -15.160 -6.447 6.103 1.00 89.62 198 GLU A N 1
ATOM 1488 C CA . GLU A 1 198 ? -16.626 -6.462 5.946 1.00 89.62 198 GLU A CA 1
ATOM 1489 C C . GLU A 1 198 ? -17.217 -5.150 5.395 1.00 89.62 198 GLU A C 1
ATOM 1491 O O . GLU A 1 198 ? -18.332 -4.762 5.734 1.00 89.62 198 GLU A O 1
ATOM 1496 N N . TYR A 1 199 ? -16.465 -4.453 4.537 1.00 86.44 199 TYR A N 1
ATOM 1497 C CA . TYR A 1 199 ? -16.829 -3.152 3.958 1.00 86.44 199 TYR A CA 1
ATOM 1498 C C . TYR A 1 199 ? -17.089 -2.054 5.001 1.00 86.44 199 TYR A C 1
ATOM 1500 O O . TYR A 1 199 ? -17.729 -1.043 4.699 1.00 86.44 199 TYR A O 1
ATOM 1508 N N . GLN A 1 200 ? -16.588 -2.230 6.226 1.00 89.06 200 GLN A N 1
ATOM 1509 C CA . GLN A 1 200 ? -16.752 -1.246 7.285 1.00 89.06 200 GLN A CA 1
ATOM 1510 C C . GLN A 1 200 ? -15.838 -0.042 7.060 1.00 89.06 200 GLN A C 1
ATOM 1512 O O . GLN A 1 200 ? -14.695 -0.167 6.609 1.00 89.06 200 GLN A O 1
ATOM 1517 N N . TYR A 1 201 ? -16.330 1.137 7.430 1.00 88.44 201 TYR A N 1
ATOM 1518 C CA . TYR A 1 201 ? -15.551 2.373 7.443 1.00 88.44 201 TYR A CA 1
ATOM 1519 C C . TYR A 1 201 ? -15.185 2.768 8.870 1.00 88.44 201 TYR A C 1
ATOM 1521 O O . TYR A 1 201 ? -15.953 2.551 9.804 1.00 88.44 201 TYR A O 1
ATOM 1529 N N . VAL A 1 202 ? -14.048 3.451 9.026 1.00 88.88 202 VAL A N 1
ATOM 1530 C CA . VAL A 1 202 ? -13.556 3.961 10.322 1.00 88.88 202 VAL A CA 1
ATOM 1531 C C . VAL A 1 202 ? -14.573 4.803 11.099 1.00 88.88 202 VAL A C 1
ATOM 1533 O O . VAL A 1 202 ? -14.500 4.877 12.320 1.00 88.88 202 VAL A O 1
ATOM 1536 N N . SER A 1 203 ? -15.520 5.448 10.412 1.00 87.12 203 SER A N 1
ATOM 1537 C CA . SER A 1 203 ? -16.567 6.271 11.025 1.00 87.12 203 SER A CA 1
ATOM 1538 C C . SER A 1 203 ? -17.719 5.458 11.623 1.00 87.12 203 SER A C 1
ATOM 1540 O O . SER A 1 203 ? -18.454 5.974 12.463 1.00 87.12 203 SER A O 1
ATOM 1542 N N . GLN A 1 204 ? -17.896 4.206 11.203 1.00 85.44 204 GLN A N 1
ATOM 1543 C CA . GLN A 1 204 ? -19.032 3.374 11.600 1.00 85.44 204 GLN A CA 1
ATOM 1544 C C . GLN A 1 204 ? -18.750 2.638 12.907 1.00 85.44 204 GLN A C 1
ATOM 1546 O O . GLN A 1 204 ? -19.547 2.723 13.839 1.00 85.44 204 GLN A O 1
ATOM 1551 N N . ASP A 1 205 ? -17.604 1.962 12.985 1.00 85.62 205 ASP A N 1
ATOM 1552 C CA . ASP A 1 205 ? -17.225 1.174 14.152 1.00 85.62 205 ASP A CA 1
ATOM 1553 C C . ASP A 1 205 ? -15.712 1.193 14.373 1.00 85.62 205 ASP A C 1
ATOM 1555 O O . ASP A 1 205 ? -14.954 0.475 13.730 1.00 85.62 205 ASP A O 1
ATOM 1559 N N . VAL A 1 206 ? -15.271 2.011 15.328 1.00 86.56 206 VAL A N 1
ATOM 1560 C CA . VAL A 1 206 ? -13.850 2.136 15.678 1.00 86.56 206 VAL A CA 1
ATOM 1561 C C . VAL A 1 206 ? -13.317 0.882 16.385 1.00 86.56 206 VAL A C 1
ATOM 1563 O O . VAL A 1 206 ? -12.112 0.649 16.370 1.00 86.56 206 VAL A O 1
ATOM 1566 N N . ALA A 1 207 ? -14.178 0.057 16.995 1.00 83.44 207 ALA A N 1
ATOM 1567 C CA . ALA A 1 207 ? -13.739 -1.130 17.730 1.00 83.44 207 ALA A CA 1
ATOM 1568 C C . ALA A 1 207 ? -13.179 -2.223 16.803 1.00 83.44 207 ALA A C 1
ATOM 1570 O O . ALA A 1 207 ? -12.334 -3.006 17.229 1.00 83.44 207 ALA A O 1
ATOM 1571 N N . ASN A 1 208 ? -13.607 -2.231 15.538 1.00 87.12 208 ASN A N 1
ATOM 1572 C CA . ASN A 1 208 ? -13.176 -3.175 14.506 1.00 87.12 208 ASN A CA 1
ATOM 1573 C C . ASN A 1 208 ? -12.147 -2.572 13.528 1.00 87.12 208 ASN A C 1
ATOM 1575 O O . ASN A 1 208 ? -11.897 -3.110 12.449 1.00 87.12 208 ASN A O 1
ATOM 1579 N N . VAL A 1 209 ? -11.521 -1.453 13.907 1.00 95.38 209 VAL A N 1
ATOM 1580 C CA . VAL A 1 209 ? -10.466 -0.798 13.127 1.00 95.38 209 VAL A CA 1
ATOM 1581 C C . VAL A 1 209 ? -9.092 -1.235 13.623 1.00 95.38 209 VAL A C 1
ATOM 1583 O O . VAL A 1 209 ? -8.751 -1.062 14.792 1.00 95.38 209 VAL A O 1
ATOM 1586 N N . THR A 1 210 ? -8.247 -1.707 12.708 1.00 97.06 210 THR A N 1
ATOM 1587 C CA . THR A 1 210 ? -6.824 -1.933 12.993 1.00 97.06 210 THR A CA 1
ATOM 1588 C C . THR A 1 210 ? -6.014 -0.711 12.581 1.00 97.06 210 THR A C 1
ATOM 1590 O O . THR A 1 210 ? -6.004 -0.350 11.407 1.00 97.06 210 THR A O 1
ATOM 1593 N N . LYS A 1 211 ? -5.285 -0.093 13.514 1.00 97.44 211 LYS A N 1
ATOM 1594 C CA . LYS A 1 211 ? -4.291 0.951 13.215 1.00 97.44 211 LYS A CA 1
ATOM 1595 C C . LYS A 1 211 ? -2.932 0.298 12.946 1.00 97.44 211 LYS A C 1
ATOM 1597 O O . LYS A 1 211 ? -2.349 -0.288 13.858 1.00 97.44 211 LYS A O 1
ATOM 1602 N N . LEU A 1 212 ? -2.444 0.375 11.708 1.00 97.06 212 LEU A N 1
ATOM 1603 C CA . LEU A 1 212 ? -1.258 -0.366 11.259 1.00 97.06 212 LEU A CA 1
ATOM 1604 C C . LEU A 1 212 ? 0.041 0.397 11.532 1.00 97.06 212 LEU A C 1
ATOM 1606 O O . LEU A 1 212 ? 0.899 -0.064 12.280 1.00 97.06 212 LEU A O 1
ATOM 1610 N N . CYS A 1 213 ? 0.190 1.574 10.927 1.00 95.81 213 CYS A N 1
ATOM 1611 C CA . CYS A 1 213 ? 1.419 2.363 10.971 1.00 95.81 213 CYS A CA 1
ATOM 1612 C C . CYS A 1 213 ? 1.150 3.830 10.616 1.00 95.81 213 CYS A C 1
ATOM 1614 O O . CYS A 1 213 ? 0.039 4.187 10.211 1.00 95.81 213 CYS A O 1
ATOM 1616 N N . ASN A 1 214 ? 2.176 4.668 10.758 1.00 96.25 214 ASN A N 1
ATOM 1617 C CA . ASN A 1 214 ? 2.196 6.034 10.254 1.00 96.25 214 ASN A CA 1
ATOM 1618 C C . ASN A 1 214 ? 3.390 6.275 9.319 1.00 96.25 214 ASN A C 1
ATOM 1620 O O . ASN A 1 214 ? 4.203 5.378 9.100 1.00 96.25 214 ASN A O 1
ATOM 1624 N N . ASP A 1 215 ? 3.471 7.477 8.757 1.00 94.31 215 ASP A N 1
ATOM 1625 C CA . ASP A 1 215 ? 4.529 7.915 7.847 1.00 94.31 215 ASP A CA 1
ATOM 1626 C C . ASP A 1 215 ? 5.674 8.672 8.544 1.00 94.31 215 ASP A C 1
ATOM 1628 O O . ASP A 1 215 ? 6.427 9.401 7.912 1.00 94.31 215 ASP A O 1
ATOM 1632 N N . GLU A 1 216 ? 5.869 8.518 9.852 1.00 92.62 216 GLU A N 1
ATOM 1633 C CA . GLU A 1 216 ? 7.043 9.096 10.511 1.00 92.62 216 GLU A CA 1
ATOM 1634 C C . GLU A 1 216 ? 8.187 8.071 10.566 1.00 92.62 216 GLU A C 1
ATOM 1636 O O . GLU A 1 216 ? 7.964 6.926 10.959 1.00 92.62 216 GLU A O 1
ATOM 1641 N N . PRO A 1 217 ? 9.435 8.447 10.218 1.00 91.38 217 PRO A N 1
ATOM 1642 C CA . PRO A 1 217 ? 9.921 9.796 9.896 1.00 91.38 217 PRO A CA 1
ATOM 1643 C C . PRO A 1 217 ? 9.912 10.144 8.391 1.00 91.38 217 PRO A C 1
ATOM 1645 O O . PRO A 1 217 ? 10.515 11.142 7.997 1.00 91.38 217 PRO A O 1
ATOM 1648 N N . CYS A 1 218 ? 9.328 9.306 7.535 1.00 94.75 218 CYS A N 1
ATOM 1649 C CA . CYS A 1 218 ? 9.447 9.406 6.081 1.00 94.75 218 CYS A CA 1
ATOM 1650 C C . CYS A 1 218 ? 8.100 9.679 5.411 1.00 94.75 218 CYS A C 1
ATOM 1652 O O . CYS A 1 218 ? 7.214 8.842 5.475 1.00 94.75 218 CYS A O 1
ATOM 1654 N N . GLU A 1 219 ? 8.006 10.768 4.642 1.00 95.56 219 GLU A N 1
ATOM 1655 C CA . GLU A 1 219 ? 6.774 11.185 3.947 1.00 95.56 219 GLU A CA 1
ATOM 1656 C C . GLU A 1 219 ? 6.001 10.030 3.298 1.00 95.56 219 GLU A C 1
ATOM 1658 O O . GLU A 1 219 ? 6.582 9.238 2.545 1.00 95.56 219 GLU A O 1
ATOM 1663 N N . PHE A 1 220 ? 4.689 9.985 3.527 1.00 97.81 220 PHE A N 1
ATOM 1664 C CA . PHE A 1 220 ? 3.791 9.056 2.853 1.00 97.81 220 PHE A CA 1
ATOM 1665 C C . PHE A 1 220 ? 3.879 9.184 1.324 1.00 97.81 220 PHE A C 1
ATOM 1667 O O . PHE A 1 220 ? 3.959 10.284 0.772 1.00 97.81 220 PHE A O 1
ATOM 1674 N N . ARG A 1 221 ? 3.847 8.043 0.625 1.00 97.69 221 ARG A N 1
ATOM 1675 C CA . ARG A 1 221 ? 3.796 7.980 -0.843 1.00 97.69 221 ARG A CA 1
ATOM 1676 C C . ARG A 1 221 ? 2.509 7.329 -1.319 1.00 97.69 221 ARG A C 1
ATOM 1678 O O . ARG A 1 221 ? 1.788 7.928 -2.106 1.00 97.69 221 ARG A O 1
ATOM 1685 N N . ALA A 1 222 ? 2.204 6.128 -0.842 1.00 98.38 222 ALA A N 1
ATOM 1686 C CA . ALA A 1 222 ? 0.988 5.424 -1.233 1.00 98.38 222 ALA A CA 1
ATOM 1687 C C . ALA A 1 222 ? 0.648 4.299 -0.254 1.00 98.38 222 ALA A C 1
ATOM 1689 O O . ALA A 1 222 ? 1.521 3.756 0.418 1.00 98.38 222 ALA A O 1
ATOM 1690 N N . ALA A 1 223 ? -0.616 3.889 -0.237 1.00 98.62 223 ALA A N 1
ATOM 1691 C CA . ALA A 1 223 ? -1.039 2.627 0.348 1.00 98.62 223 ALA A CA 1
ATOM 1692 C C . ALA A 1 223 ? -2.182 2.040 -0.479 1.00 98.62 223 ALA A C 1
ATOM 1694 O O . ALA A 1 223 ? -3.003 2.788 -1.010 1.00 98.62 223 ALA A O 1
ATOM 1695 N N . GLY A 1 224 ? -2.229 0.717 -0.601 1.00 98.56 224 GLY A N 1
ATOM 1696 C CA . GLY A 1 224 ? -3.325 0.047 -1.295 1.00 98.56 224 GLY A CA 1
ATOM 1697 C C . GLY A 1 224 ? -3.053 -1.401 -1.673 1.00 98.56 224 GLY A C 1
ATOM 1698 O O . GLY A 1 224 ? -1.928 -1.904 -1.573 1.00 98.56 224 GLY A O 1
ATOM 1699 N N . PHE A 1 225 ? -4.125 -2.057 -2.100 1.00 98.62 225 PHE A N 1
ATOM 1700 C CA . PHE A 1 225 ? -4.175 -3.464 -2.469 1.00 98.62 225 PHE A CA 1
ATOM 1701 C C . PHE A 1 225 ? -3.668 -3.716 -3.889 1.00 98.62 225 PHE A C 1
ATOM 1703 O O . PHE A 1 225 ? -3.754 -2.851 -4.766 1.00 98.62 225 PHE A O 1
ATOM 1710 N N . SER A 1 226 ? -3.164 -4.930 -4.108 1.00 98.25 226 SER A N 1
ATOM 1711 C CA . SER A 1 226 ? -2.917 -5.464 -5.442 1.00 98.25 226 SER A CA 1
ATOM 1712 C C . SER A 1 226 ? -4.230 -5.718 -6.191 1.00 98.25 226 SER A C 1
ATOM 1714 O O . SER A 1 226 ? -5.268 -5.938 -5.560 1.00 98.25 226 SER A O 1
ATOM 1716 N N . PRO A 1 227 ? -4.204 -5.767 -7.535 1.00 97.19 227 PRO A N 1
ATOM 1717 C CA . PRO A 1 227 ? -5.359 -6.156 -8.344 1.00 97.19 227 PRO A CA 1
ATOM 1718 C C . PRO A 1 227 ? -5.952 -7.526 -7.987 1.00 97.19 227 PRO A C 1
ATOM 1720 O O . PRO A 1 227 ? -7.150 -7.740 -8.157 1.00 97.19 227 PRO A O 1
ATOM 1723 N N . THR A 1 228 ? -5.140 -8.459 -7.481 1.00 97.12 228 THR A N 1
ATOM 1724 C CA . THR A 1 228 ? -5.610 -9.784 -7.039 1.00 97.12 228 THR A CA 1
ATOM 1725 C C . THR A 1 228 ? -6.255 -9.741 -5.648 1.00 97.12 228 THR A C 1
ATOM 1727 O O . THR A 1 228 ? -6.889 -10.708 -5.226 1.00 97.12 228 THR A O 1
ATOM 1730 N N . GLY A 1 229 ? -6.064 -8.645 -4.905 1.00 97.06 229 GLY A N 1
ATOM 1731 C CA . GLY A 1 229 ? -6.481 -8.495 -3.518 1.00 97.06 229 GLY A CA 1
ATOM 1732 C C . GLY A 1 229 ? -5.714 -9.389 -2.543 1.00 97.06 229 GLY A C 1
ATOM 1733 O O . GLY A 1 229 ? -6.184 -9.584 -1.424 1.00 97.06 229 GLY A O 1
ATOM 1734 N N . ARG A 1 230 ? -4.577 -9.980 -2.932 1.00 97.81 230 ARG A N 1
ATOM 1735 C CA . ARG A 1 230 ? -3.797 -10.901 -2.081 1.00 97.81 230 ARG A CA 1
ATOM 1736 C C . ARG A 1 230 ? -2.646 -10.229 -1.351 1.00 97.81 230 ARG A C 1
ATOM 1738 O O . ARG A 1 230 ? -2.155 -10.787 -0.367 1.00 97.81 230 ARG A O 1
ATOM 1745 N N . SER A 1 231 ? -2.253 -9.038 -1.782 1.00 98.50 231 SER A N 1
ATOM 1746 C CA . SER A 1 231 ? -1.286 -8.200 -1.091 1.00 98.50 231 SER A CA 1
ATOM 1747 C C . SER A 1 231 ? -1.790 -6.773 -0.939 1.00 98.50 231 SER A C 1
ATOM 1749 O O . SER A 1 231 ? -2.664 -6.314 -1.673 1.00 98.50 231 SER A O 1
ATOM 1751 N N . PHE A 1 232 ? -1.209 -6.052 0.010 1.00 98.69 232 PHE A N 1
ATOM 1752 C CA . PHE A 1 232 ? -1.243 -4.598 0.023 1.00 98.69 232 PHE A CA 1
ATOM 1753 C C . PHE A 1 232 ? 0.103 -4.052 0.466 1.00 98.69 232 PHE A C 1
ATOM 1755 O O . PHE A 1 232 ? 0.894 -4.751 1.105 1.00 98.69 232 PHE A O 1
ATOM 1762 N N . VAL A 1 233 ? 0.358 -2.794 0.124 1.00 98.75 233 VAL A N 1
ATOM 1763 C CA . VAL A 1 233 ? 1.570 -2.097 0.550 1.00 98.75 233 VAL A CA 1
ATOM 1764 C C . VAL A 1 233 ? 1.259 -0.809 1.282 1.00 98.75 233 VAL A C 1
ATOM 1766 O O . VAL A 1 233 ? 0.216 -0.196 1.058 1.00 98.75 233 VAL A O 1
ATOM 1769 N N . VAL A 1 234 ? 2.205 -0.401 2.122 1.00 98.56 234 VAL A N 1
ATOM 1770 C CA . VAL A 1 234 ? 2.349 0.969 2.611 1.00 98.56 234 VAL A CA 1
ATOM 1771 C C . VAL A 1 234 ? 3.736 1.444 2.195 1.00 98.56 234 VAL A C 1
ATOM 1773 O O . VAL A 1 234 ? 4.739 0.833 2.557 1.00 98.56 234 VAL A O 1
ATOM 1776 N N . ALA A 1 235 ? 3.791 2.500 1.395 1.00 98.38 235 ALA A N 1
ATOM 1777 C CA . ALA A 1 235 ? 5.014 3.078 0.867 1.00 98.38 235 ALA A CA 1
ATOM 1778 C C . ALA A 1 235 ? 5.218 4.483 1.433 1.00 98.38 235 ALA A C 1
ATOM 1780 O O . ALA A 1 235 ? 4.330 5.337 1.364 1.00 98.38 235 ALA A O 1
ATOM 1781 N N . THR A 1 236 ? 6.419 4.720 1.944 1.00 98.31 236 THR A N 1
ATOM 1782 C CA . THR A 1 236 ? 6.925 6.032 2.341 1.00 98.31 236 THR A CA 1
ATOM 1783 C C . THR A 1 236 ? 8.125 6.394 1.478 1.00 98.31 236 THR A C 1
ATOM 1785 O O . THR A 1 236 ? 8.630 5.581 0.711 1.00 98.31 236 THR A O 1
ATOM 1788 N N . SER A 1 237 ? 8.639 7.609 1.622 1.00 97.12 237 SER A N 1
ATOM 1789 C CA . SER A 1 237 ? 9.863 8.049 0.948 1.00 97.12 237 SER A CA 1
ATOM 1790 C C . SER A 1 237 ? 11.131 7.279 1.356 1.00 97.12 237 SER A C 1
ATOM 1792 O O . SER A 1 237 ? 12.164 7.431 0.697 1.00 97.12 237 SER A O 1
ATOM 1794 N N . GLY A 1 238 ? 11.073 6.472 2.423 1.00 96.38 238 GLY A N 1
ATOM 1795 C CA . GLY A 1 238 ? 12.207 5.715 2.957 1.00 96.38 238 GLY A CA 1
ATOM 1796 C C . GLY A 1 238 ? 12.048 4.197 2.912 1.00 96.38 238 GLY A C 1
ATOM 1797 O O . GLY A 1 238 ? 13.050 3.489 3.032 1.00 96.38 238 GLY A O 1
ATOM 1798 N N . GLU A 1 239 ? 10.834 3.675 2.739 1.00 96.44 239 GLU A N 1
ATOM 1799 C CA . GLU A 1 239 ? 10.590 2.235 2.714 1.00 96.44 239 GLU A CA 1
ATOM 1800 C C . GLU A 1 239 ? 9.295 1.839 2.003 1.00 96.44 239 GLU A C 1
ATOM 1802 O O . GLU A 1 239 ? 8.388 2.642 1.792 1.00 96.44 239 GLU A O 1
ATOM 1807 N N . VAL A 1 240 ? 9.206 0.551 1.679 1.00 97.69 240 VAL A N 1
ATOM 1808 C CA . VAL A 1 240 ? 7.954 -0.120 1.331 1.00 97.69 240 VAL A CA 1
ATOM 1809 C C . VAL A 1 240 ? 7.727 -1.280 2.294 1.00 97.69 240 VAL A C 1
ATOM 1811 O O . VAL A 1 240 ? 8.610 -2.121 2.480 1.00 97.69 240 VAL A O 1
ATOM 1814 N N . ILE A 1 241 ? 6.547 -1.317 2.904 1.00 98.19 241 ILE A N 1
ATOM 1815 C CA . ILE A 1 241 ? 6.073 -2.387 3.784 1.00 98.19 241 ILE A CA 1
ATOM 1816 C C . ILE A 1 241 ? 5.047 -3.201 3.004 1.00 98.19 241 ILE A C 1
ATOM 1818 O O . ILE A 1 241 ? 4.130 -2.635 2.410 1.00 98.19 241 ILE A O 1
ATOM 1822 N N . ILE A 1 242 ? 5.206 -4.523 2.993 1.00 98.62 242 ILE A N 1
ATOM 1823 C CA . ILE A 1 242 ? 4.407 -5.434 2.175 1.00 98.62 242 ILE A CA 1
ATOM 1824 C C . ILE A 1 242 ? 3.657 -6.405 3.079 1.00 98.62 242 ILE A C 1
ATOM 1826 O O . ILE A 1 242 ? 4.256 -7.153 3.856 1.00 98.62 242 ILE A O 1
ATOM 1830 N N . TYR A 1 243 ? 2.341 -6.443 2.913 1.00 98.56 243 TYR A N 1
ATOM 1831 C CA . TYR A 1 243 ? 1.450 -7.391 3.561 1.00 98.56 243 TYR A CA 1
ATOM 1832 C C . TYR A 1 243 ? 0.875 -8.342 2.526 1.00 98.56 243 TYR A C 1
ATOM 1834 O O . TYR A 1 243 ? 0.585 -7.956 1.396 1.00 98.56 243 TYR A O 1
ATOM 1842 N N . ARG A 1 244 ? 0.679 -9.590 2.933 1.00 98.12 244 ARG A N 1
ATOM 1843 C CA . ARG A 1 244 ? 0.066 -10.636 2.120 1.00 98.12 244 ARG A CA 1
ATOM 1844 C C . ARG A 1 244 ? -0.996 -11.368 2.910 1.00 98.12 244 ARG A C 1
ATOM 1846 O O . ARG A 1 244 ? -0.960 -11.400 4.139 1.00 98.12 244 ARG A O 1
ATOM 1853 N N . ARG A 1 245 ? -1.854 -12.065 2.190 1.00 96.94 245 ARG A N 1
ATOM 1854 C CA . ARG A 1 245 ? -2.713 -13.116 2.721 1.00 96.94 245 ARG A CA 1
ATOM 1855 C C . ARG A 1 245 ? -2.734 -14.295 1.766 1.00 96.94 245 ARG A C 1
ATOM 1857 O O . ARG A 1 245 ? -2.449 -14.163 0.574 1.00 96.94 245 ARG A O 1
ATOM 1864 N N . ASP A 1 246 ? -3.092 -15.445 2.302 1.00 89.19 246 ASP A N 1
ATOM 1865 C CA . ASP A 1 246 ? -3.432 -16.597 1.485 1.00 89.19 246 ASP A CA 1
ATOM 1866 C C . ASP A 1 246 ? -4.957 -16.610 1.348 1.00 89.19 246 ASP A C 1
ATOM 1868 O O . ASP A 1 246 ? -5.666 -16.465 2.344 1.00 89.19 246 ASP A O 1
ATOM 1872 N N . LEU A 1 247 ? -5.458 -16.684 0.114 1.00 74.88 247 LEU A N 1
ATOM 1873 C CA . LEU A 1 247 ? -6.881 -16.923 -0.111 1.00 74.88 247 LEU A CA 1
ATOM 1874 C C . LEU A 1 247 ? -7.123 -18.406 0.168 1.00 74.88 247 LEU A C 1
ATOM 1876 O O . LEU A 1 247 ? -6.369 -19.243 -0.338 1.00 74.88 247 LEU A O 1
ATOM 1880 N N . ALA A 1 248 ? -8.098 -18.687 1.028 1.00 57.94 248 ALA A N 1
ATOM 1881 C CA . ALA A 1 248 ? -8.563 -20.041 1.306 1.00 57.94 248 ALA A CA 1
ATOM 1882 C C . ALA A 1 248 ? -9.349 -20.603 0.116 1.00 57.94 248 ALA A C 1
ATOM 1884 O O . ALA A 1 248 ? -10.020 -19.799 -0.574 1.00 57.94 248 ALA A O 1
#

Foldseek 3Di:
DDDDDDDDDDDDPDPDDDDDDDDDDDDDDDDDDDDDDDDDDDDDDDDDDPDDDDDDDDPPPPPDVVVVVLVVVLLVLLLPDDADADDPPKDWLDKDFDAAWFKWFAFAPAQWIWTQGQQGIFIARLQNRDTPDDDRDDDDFDAPLVQQWGQDDDVRNVTITRIWFNSHDAAAQADPQAKGWDWDPRPPPKTWIKIAGPVDDSSPDVVRIHTHDIQPPFAWTYWYAHNVRFKIWTDGNTMITIMGGDDD

pLDDT: mean 77.47, std 27.51, range [25.58, 98.75]

Organism: NCBI:txid2527985

Radius of gyration: 25.54 Å; chains: 1; bounding box: 59×86×58 Å

Sequence (248 aa):
MVVGNSKQKISRATCSPKNIRTTSLVAAGMTRRNRTSFPMSGRYEFYESVSSSSGARLGPYSQSPMSDAYQRQLREKLEQLPYSDAPAPWRLAGGSSIGGLTEVGYADGTDDLLVVSSQGRGVFDCLTGTRIARDPEGMFHNPDASRLTAPGIGKHESTIFRMAGLSGGGLAASTNDGWVLHVLQLPWPIHVVFLTSEYQYVSQDVANVTKLCNDEPCEFRAAGFSPTGRSFVVATSGEVIIYRRDLA